Protein AF-A0A7V9JR51-F1 (afdb_monomer)

Sequence (275 aa):
DPIYVRDHFLLVTVALLVSVAVKAVIAAFALRIAGLSKRSAIGGGIMTAQMGEFSFVLAATAFGHGEPGSGLHGLYQLVVAVTCLSLAATPLLITVAVRFLPRSAVESIDSTGDTIVIAGLGPVGNTVVEALRDQGHPLLLVDRNRRLLAPWQDTSGVRCHFGRIEDMDDWLPTIGHRPCLEVLTFPIADTSALVTARLRAMDPELIIIARSPYEAQVELLRGAGAQFVICDERETTRALLPMLQEALAVRDSAATQTSRIARGDRPTASGRNPT

Mean predicted aligned error: 14.86 Å

Radius of gyration: 34.15 Å; Cα contacts (8 Å, |Δi|>4): 374; chains: 1; bounding box: 65×46×132 Å

Solvent-accessible surface area (backbone atoms only — not comparable to full-atom values): 14776 Å² total; per-residue (Å²): 105,77,64,56,50,64,78,38,41,68,61,44,51,50,51,38,54,50,53,32,51,53,41,16,50,54,43,15,52,52,35,41,74,73,70,44,54,74,38,45,9,48,13,54,6,39,60,63,22,56,53,60,76,65,55,51,56,52,35,47,73,76,24,62,84,42,55,91,87,39,74,48,31,54,50,28,51,47,54,46,50,30,37,54,50,31,56,72,44,37,70,57,41,42,62,54,17,62,73,38,29,68,65,66,74,55,71,50,58,58,98,80,39,65,28,33,36,37,32,29,55,51,78,67,21,45,56,52,51,54,59,41,48,77,71,67,48,35,35,40,38,33,27,80,47,64,78,63,42,57,87,42,60,86,36,88,62,39,44,67,45,78,40,61,80,80,48,43,84,74,51,49,62,30,45,73,48,67,60,53,31,41,37,40,51,42,76,44,47,70,62,49,21,53,44,34,36,54,49,35,73,76,34,86,78,54,45,29,38,36,32,23,55,42,72,91,47,46,63,54,31,44,73,28,53,28,78,37,75,49,39,48,52,59,54,51,49,63,60,44,53,61,54,51,54,51,54,50,52,54,49,55,52,50,52,52,52,53,53,42,58,74,70,65,67,67,83,78,87,77,73,88,80,84,135

Structure (mmCIF, N/CA/C/O backbone):
data_AF-A0A7V9JR51-F1
#
_entry.id   AF-A0A7V9JR51-F1
#
loop_
_atom_site.group_PDB
_atom_site.id
_atom_site.type_symbol
_atom_site.label_atom_id
_atom_site.label_alt_id
_atom_site.label_comp_id
_atom_site.label_asym_id
_atom_site.label_entity_id
_atom_site.label_seq_id
_atom_site.pdbx_PDB_ins_code
_atom_site.Cartn_x
_atom_site.Cartn_y
_atom_site.Cartn_z
_atom_site.occupancy
_atom_site.B_iso_or_equiv
_atom_site.auth_seq_id
_atom_site.auth_comp_id
_atom_site.auth_asym_id
_atom_site.auth_atom_id
_atom_site.pdbx_PDB_model_num
ATOM 1 N N . ASP A 1 1 ? 20.047 11.742 -45.212 1.00 71.25 1 ASP A N 1
ATOM 2 C CA . ASP A 1 1 ? 20.378 10.923 -46.388 1.00 71.25 1 ASP A CA 1
ATOM 3 C C . ASP A 1 1 ? 20.857 9.550 -45.909 1.00 71.25 1 ASP A C 1
ATOM 5 O O . ASP A 1 1 ? 21.794 9.512 -45.114 1.00 71.25 1 ASP A O 1
ATOM 9 N N . PRO A 1 2 ? 20.205 8.439 -46.296 1.00 73.00 2 PRO A N 1
ATOM 10 C CA . PRO A 1 2 ? 20.657 7.086 -45.957 1.00 73.00 2 PRO A CA 1
ATOM 11 C C . PRO A 1 2 ? 22.091 6.791 -46.419 1.00 73.00 2 PRO A C 1
ATOM 13 O O . PRO A 1 2 ? 22.796 6.018 -45.771 1.00 73.00 2 PRO A O 1
ATOM 16 N N . ILE A 1 3 ? 22.537 7.435 -47.502 1.00 81.12 3 ILE A N 1
ATOM 17 C CA . ILE A 1 3 ? 23.893 7.296 -48.043 1.00 81.12 3 ILE A CA 1
ATOM 18 C C . ILE A 1 3 ? 24.905 7.903 -47.064 1.00 81.12 3 ILE A C 1
ATOM 20 O O . ILE A 1 3 ? 25.870 7.241 -46.694 1.00 81.12 3 ILE A O 1
ATOM 24 N N . TYR A 1 4 ? 24.614 9.089 -46.520 1.00 83.00 4 TYR A N 1
ATOM 25 C CA . TYR A 1 4 ? 25.451 9.733 -45.501 1.00 83.00 4 TYR A CA 1
ATOM 26 C C . TYR A 1 4 ? 25.617 8.878 -44.236 1.00 83.00 4 TYR A C 1
ATOM 28 O O . TYR A 1 4 ? 26.712 8.779 -43.689 1.00 83.00 4 TYR A O 1
ATOM 36 N N . VAL A 1 5 ? 24.545 8.222 -43.773 1.00 82.50 5 VAL A N 1
ATOM 37 C CA . VAL A 1 5 ? 24.606 7.340 -42.591 1.00 82.50 5 VAL A CA 1
ATOM 38 C C . VAL A 1 5 ? 25.513 6.140 -42.843 1.00 82.50 5 VAL A C 1
ATOM 40 O O . VAL A 1 5 ? 26.254 5.743 -41.949 1.00 82.50 5 VAL A O 1
ATOM 43 N N . ARG A 1 6 ? 25.473 5.567 -44.048 1.00 86.00 6 ARG A N 1
ATOM 44 C CA . ARG A 1 6 ? 26.348 4.454 -44.425 1.00 86.00 6 ARG A CA 1
ATOM 45 C C . ARG A 1 6 ? 27.806 4.901 -44.509 1.00 86.00 6 ARG A C 1
ATOM 47 O O . ARG A 1 6 ? 28.679 4.230 -43.967 1.00 86.00 6 ARG A O 1
ATOM 54 N N . ASP A 1 7 ? 28.052 6.036 -45.149 1.00 86.81 7 ASP A N 1
ATOM 55 C CA . ASP A 1 7 ? 29.402 6.526 -45.423 1.00 86.81 7 ASP A CA 1
ATOM 56 C C . ASP A 1 7 ? 30.077 7.086 -44.149 1.00 86.81 7 ASP A C 1
ATOM 58 O O . ASP A 1 7 ? 31.295 7.001 -43.994 1.00 86.81 7 ASP A O 1
ATOM 62 N N . HIS A 1 8 ? 29.287 7.563 -43.178 1.00 87.69 8 HIS A N 1
ATOM 63 C CA . HIS A 1 8 ? 29.746 8.081 -41.881 1.00 87.69 8 HIS A CA 1
ATOM 64 C C . HIS A 1 8 ? 29.226 7.275 -40.679 1.00 87.69 8 HIS A C 1
ATOM 66 O O . HIS A 1 8 ? 29.026 7.822 -39.590 1.00 87.69 8 HIS A O 1
ATOM 72 N N . PHE A 1 9 ? 29.039 5.964 -40.848 1.00 89.12 9 PHE A N 1
ATOM 73 C CA . PHE A 1 9 ? 28.414 5.088 -39.850 1.00 89.12 9 PHE A CA 1
ATOM 74 C C . PHE A 1 9 ? 29.031 5.202 -38.449 1.00 89.12 9 PHE A C 1
ATOM 76 O O . PHE A 1 9 ? 28.316 5.325 -37.450 1.00 89.12 9 PHE A O 1
ATOM 83 N N . LEU A 1 10 ? 30.366 5.212 -38.372 1.00 90.81 10 LEU A N 1
ATOM 84 C CA . LEU A 1 10 ? 31.091 5.308 -37.105 1.00 90.81 10 LEU A CA 1
ATOM 85 C C . LEU A 1 10 ? 30.838 6.655 -36.417 1.00 90.81 10 LEU A C 1
ATOM 87 O O . LEU A 1 10 ? 30.537 6.687 -35.226 1.00 90.81 10 LEU A O 1
ATOM 91 N N . LEU A 1 11 ? 30.901 7.757 -37.168 1.00 89.69 11 LEU A N 1
ATOM 92 C CA . LEU A 1 11 ? 30.687 9.104 -36.640 1.00 89.69 11 LEU A CA 1
ATOM 93 C C . LEU A 1 11 ? 29.260 9.274 -36.104 1.00 89.69 11 LEU A C 1
ATOM 95 O O . LEU A 1 11 ? 29.080 9.757 -34.989 1.00 89.69 11 LEU A O 1
ATOM 99 N N . VAL A 1 12 ? 28.255 8.839 -36.872 1.00 89.88 12 VAL A N 1
ATOM 100 C CA . VAL A 1 12 ? 26.836 8.925 -36.488 1.00 89.88 12 VAL A CA 1
ATOM 101 C C . VAL A 1 12 ? 26.560 8.089 -35.237 1.00 89.88 12 VAL A C 1
ATOM 103 O O . VAL A 1 12 ? 25.912 8.567 -34.307 1.00 89.88 12 VAL A O 1
ATOM 106 N N . THR A 1 13 ? 27.089 6.865 -35.177 1.00 88.56 13 THR A N 1
ATOM 107 C CA . THR A 1 13 ? 26.893 5.968 -34.028 1.00 88.56 13 THR A CA 1
ATOM 108 C C . THR A 1 13 ? 27.548 6.524 -32.764 1.00 88.56 13 THR A C 1
ATOM 110 O O . THR A 1 13 ? 26.918 6.555 -31.707 1.00 88.56 13 THR A O 1
ATOM 113 N N . VAL A 1 14 ? 28.787 7.019 -32.859 1.00 92.44 14 VAL A N 1
ATOM 114 C CA . VAL A 1 14 ? 29.486 7.639 -31.723 1.00 92.44 14 VAL A CA 1
ATOM 115 C C . VAL A 1 14 ? 28.753 8.897 -31.257 1.00 92.44 14 VAL A C 1
ATOM 117 O O . VAL A 1 14 ? 28.513 9.048 -30.061 1.00 92.44 14 VAL A O 1
ATOM 120 N N . ALA A 1 15 ? 28.335 9.769 -32.177 1.00 90.06 15 ALA A N 1
ATOM 121 C CA . ALA A 1 15 ? 27.592 10.982 -31.843 1.00 90.06 15 ALA A CA 1
ATOM 122 C C . ALA A 1 15 ? 26.251 10.673 -31.152 1.00 90.06 15 ALA A C 1
ATOM 124 O O . ALA A 1 15 ? 25.891 11.334 -30.173 1.00 90.06 15 ALA A O 1
ATOM 125 N N . LEU A 1 16 ? 25.538 9.634 -31.598 1.00 90.06 16 LEU A N 1
ATOM 126 C CA . LEU A 1 16 ? 24.323 9.154 -30.943 1.00 90.06 16 LEU A CA 1
ATOM 127 C C . LEU A 1 16 ? 24.601 8.656 -29.519 1.00 90.06 16 LEU A C 1
ATOM 129 O O . LEU A 1 16 ? 23.953 9.106 -28.577 1.00 90.06 16 LEU A O 1
ATOM 133 N N . LEU A 1 17 ? 25.571 7.757 -29.344 1.00 91.06 17 LEU A N 1
ATOM 134 C CA . LEU A 1 17 ? 25.878 7.187 -28.030 1.00 91.06 17 LEU A CA 1
ATOM 135 C C . LEU A 1 17 ? 26.336 8.259 -27.037 1.00 91.06 17 LEU A C 1
ATOM 137 O O . LEU A 1 17 ? 25.868 8.283 -25.900 1.00 91.06 17 LEU A O 1
ATOM 141 N N . VAL A 1 18 ? 27.212 9.170 -27.470 1.00 93.12 18 VAL A N 1
ATOM 142 C CA . VAL A 1 18 ? 27.723 10.259 -26.630 1.00 93.12 18 VAL A CA 1
ATOM 143 C C . VAL A 1 18 ? 26.603 11.221 -26.243 1.00 93.12 18 VAL A C 1
ATOM 145 O O . VAL A 1 18 ? 26.472 11.546 -25.065 1.00 93.12 18 VAL A O 1
ATOM 148 N N . SER A 1 19 ? 25.769 11.657 -27.192 1.00 89.69 19 SER A N 1
ATOM 149 C CA . SER A 1 19 ? 24.682 12.605 -26.902 1.00 89.69 19 SER A CA 1
ATOM 150 C C . SER A 1 19 ? 23.654 12.034 -25.920 1.00 89.69 19 SER A C 1
ATOM 152 O O . SER A 1 19 ? 23.296 12.707 -24.949 1.00 89.69 19 SER A O 1
ATOM 154 N N . VAL A 1 20 ? 23.247 10.775 -26.111 1.00 91.06 20 VAL A N 1
ATOM 155 C CA . VAL A 1 20 ? 22.343 10.065 -25.194 1.00 91.06 20 VAL A CA 1
ATOM 156 C C . VAL A 1 20 ? 22.989 9.903 -23.816 1.00 91.06 20 VAL A C 1
ATOM 158 O O . VAL A 1 20 ? 22.358 10.223 -22.809 1.00 91.06 20 VAL A O 1
ATOM 161 N N . ALA A 1 21 ? 24.251 9.466 -23.744 1.00 92.12 21 ALA A N 1
ATOM 162 C CA . ALA A 1 21 ? 24.948 9.260 -22.474 1.00 92.12 21 ALA A CA 1
ATOM 163 C C . ALA A 1 21 ? 25.106 10.564 -21.678 1.00 92.12 21 ALA A C 1
ATOM 165 O O . ALA A 1 21 ? 24.776 10.607 -20.493 1.00 92.12 21 ALA A O 1
ATOM 166 N N . VAL A 1 22 ? 25.553 11.642 -22.328 1.00 94.25 22 VAL A N 1
ATOM 167 C CA . VAL A 1 22 ? 25.721 12.957 -21.692 1.00 94.25 22 VAL A CA 1
ATOM 168 C C . VAL A 1 22 ? 24.387 13.461 -21.146 1.00 94.25 22 VAL A C 1
ATOM 170 O O . VAL A 1 22 ? 24.308 13.851 -19.979 1.00 94.25 22 VAL A O 1
ATOM 173 N N . LYS A 1 23 ? 23.316 13.400 -21.946 1.00 92.75 23 LYS A N 1
ATOM 174 C CA . LYS A 1 23 ? 21.989 13.856 -21.517 1.00 92.75 23 LYS A CA 1
ATOM 175 C C . LYS A 1 23 ? 21.440 13.015 -20.365 1.00 92.75 23 LYS A C 1
ATOM 177 O O . LYS A 1 23 ? 20.939 13.583 -19.396 1.00 92.75 23 LYS A O 1
ATOM 182 N N . ALA A 1 24 ? 21.590 11.692 -20.433 1.00 92.69 24 ALA A N 1
ATOM 183 C CA . ALA A 1 24 ? 21.168 10.787 -19.369 1.00 92.69 24 ALA A CA 1
ATOM 184 C C . ALA A 1 24 ? 21.878 11.090 -18.043 1.00 92.69 24 ALA A C 1
ATOM 186 O O . ALA A 1 24 ? 21.228 11.138 -17.000 1.00 92.69 24 ALA A O 1
ATOM 187 N N . VAL A 1 25 ? 23.193 11.337 -18.077 1.00 94.81 25 VAL A N 1
ATOM 188 C CA . VAL A 1 25 ? 23.989 11.672 -16.885 1.00 94.81 25 VAL A CA 1
ATOM 189 C C . VAL A 1 25 ? 23.553 13.007 -16.288 1.00 94.81 25 VAL A C 1
ATOM 191 O O . VAL A 1 25 ? 23.325 13.079 -15.081 1.00 94.81 25 VAL A O 1
ATOM 194 N N . ILE A 1 26 ? 23.386 14.045 -17.113 1.00 95.75 26 ILE A N 1
ATOM 195 C CA . ILE A 1 26 ? 22.937 15.369 -16.653 1.00 95.75 26 ILE A CA 1
ATOM 196 C C . ILE A 1 26 ? 21.547 15.271 -16.015 1.00 95.75 26 ILE A C 1
ATOM 198 O O . ILE A 1 26 ? 21.338 15.763 -14.905 1.00 95.75 26 ILE A O 1
ATOM 202 N N . ALA A 1 27 ? 20.606 14.601 -16.682 1.00 93.00 27 ALA A N 1
ATOM 203 C CA . ALA A 1 27 ? 19.249 14.426 -16.180 1.00 93.00 27 ALA A CA 1
ATOM 204 C C . ALA A 1 27 ? 19.219 13.590 -14.889 1.00 93.00 27 ALA A C 1
ATOM 206 O O . ALA A 1 27 ? 18.570 13.981 -13.920 1.00 93.00 27 ALA A O 1
ATOM 207 N N . ALA A 1 28 ? 19.971 12.487 -14.825 1.00 91.00 28 ALA A N 1
ATOM 208 C CA . ALA A 1 28 ? 20.080 11.675 -13.616 1.00 91.00 28 ALA A CA 1
ATOM 209 C C . ALA A 1 28 ? 20.687 12.466 -12.449 1.00 91.00 28 ALA A C 1
ATOM 211 O O . ALA A 1 28 ? 20.211 12.370 -11.318 1.00 91.00 28 ALA A O 1
ATOM 212 N N . PHE A 1 29 ? 21.706 13.285 -12.707 1.00 94.75 29 PHE A N 1
ATOM 213 C CA . PHE A 1 29 ? 22.303 14.145 -11.692 1.00 94.75 29 PHE A CA 1
ATOM 214 C C . PHE A 1 29 ? 21.311 15.201 -11.180 1.00 94.75 29 PHE A C 1
ATOM 216 O O . PHE A 1 29 ? 21.163 15.365 -9.968 1.00 94.75 29 PHE A O 1
ATOM 223 N N . ALA A 1 30 ? 20.558 15.846 -12.074 1.00 94.19 30 ALA A N 1
ATOM 224 C CA . ALA A 1 30 ? 19.512 16.798 -11.702 1.00 94.19 30 ALA A CA 1
ATOM 225 C C . ALA A 1 30 ? 18.408 16.142 -10.850 1.00 94.19 30 ALA A C 1
ATOM 227 O O . ALA A 1 30 ? 18.051 16.655 -9.788 1.00 94.19 30 ALA A O 1
ATOM 228 N N . LEU A 1 31 ? 17.925 14.961 -11.253 1.00 88.88 31 LEU A N 1
ATOM 229 C CA . LEU A 1 31 ? 16.948 14.182 -10.482 1.00 88.88 31 LEU A CA 1
ATOM 230 C C . LEU A 1 31 ? 17.503 13.755 -9.115 1.00 88.88 31 LEU A C 1
ATOM 232 O O . LEU A 1 31 ? 16.769 13.702 -8.128 1.00 88.88 31 LEU A O 1
ATOM 236 N N . ARG A 1 32 ? 18.809 13.482 -9.027 1.00 85.94 32 ARG A N 1
ATOM 237 C CA . ARG A 1 32 ? 19.468 13.137 -7.766 1.00 85.94 32 ARG A CA 1
ATOM 238 C C . ARG A 1 32 ? 19.518 14.318 -6.797 1.00 85.94 32 ARG A C 1
ATOM 240 O O . ARG A 1 32 ? 19.326 14.093 -5.599 1.00 85.94 32 ARG A O 1
ATOM 247 N N . ILE A 1 33 ? 19.759 15.531 -7.302 1.00 91.06 33 ILE A N 1
ATOM 248 C CA . ILE A 1 33 ? 19.697 16.782 -6.526 1.00 91.06 33 ILE A CA 1
ATOM 249 C C . ILE A 1 33 ? 18.260 17.062 -6.072 1.00 91.06 33 ILE A C 1
ATOM 251 O O . ILE A 1 33 ? 18.054 17.471 -4.935 1.00 91.06 33 ILE A O 1
ATOM 255 N N . ALA A 1 34 ? 17.262 16.750 -6.903 1.00 83.75 34 ALA A N 1
ATOM 256 C CA . ALA A 1 34 ? 15.842 16.878 -6.567 1.00 83.75 34 ALA A CA 1
ATOM 257 C C . ALA A 1 34 ? 15.340 15.875 -5.499 1.00 83.75 34 ALA A C 1
ATOM 259 O O . ALA A 1 34 ? 14.153 15.855 -5.182 1.00 83.75 34 ALA A O 1
ATOM 260 N N . GLY A 1 35 ? 16.221 15.041 -4.932 1.00 67.81 35 GLY A N 1
ATOM 261 C CA . GLY A 1 35 ? 15.899 14.148 -3.816 1.00 67.81 35 GLY A CA 1
ATOM 262 C C . GLY A 1 35 ? 15.391 12.760 -4.214 1.00 67.81 35 GLY A C 1
ATOM 263 O O . GLY A 1 35 ? 14.963 12.003 -3.344 1.00 67.81 35 GLY A O 1
ATOM 264 N N . LEU A 1 36 ? 15.450 12.384 -5.497 1.00 73.75 36 LEU A N 1
ATOM 265 C CA . LEU A 1 36 ? 15.048 11.046 -5.940 1.00 73.75 36 LEU A CA 1
ATOM 266 C C . LEU A 1 36 ? 16.104 9.982 -5.586 1.00 73.75 36 LEU A C 1
ATOM 268 O O . LEU A 1 36 ? 17.305 10.258 -5.479 1.00 73.75 36 LEU A O 1
ATOM 272 N N . SER A 1 37 ? 15.654 8.728 -5.445 1.00 73.69 37 SER A N 1
ATOM 273 C CA . SER A 1 37 ? 16.541 7.579 -5.219 1.00 73.69 37 SER A CA 1
ATOM 274 C C . SER A 1 37 ? 17.527 7.403 -6.385 1.00 73.69 37 SER A C 1
ATOM 276 O O . SER A 1 37 ? 17.196 7.716 -7.529 1.00 73.69 37 SER A O 1
ATOM 278 N N . LYS A 1 38 ? 18.729 6.858 -6.134 1.00 73.62 38 LYS A N 1
ATOM 279 C CA . LYS A 1 38 ? 19.755 6.642 -7.182 1.00 73.62 38 LYS A CA 1
ATOM 280 C C . LYS A 1 38 ? 19.199 5.878 -8.396 1.00 73.62 38 LYS A C 1
ATOM 282 O O . LYS A 1 38 ? 19.503 6.232 -9.527 1.00 73.62 38 LYS A O 1
ATOM 287 N N . ARG A 1 39 ? 18.358 4.865 -8.160 1.00 73.00 39 ARG A N 1
ATOM 288 C CA . ARG A 1 39 ? 17.706 4.058 -9.205 1.00 73.00 39 ARG A CA 1
ATOM 289 C C . ARG A 1 39 ? 16.671 4.869 -9.989 1.00 73.00 39 ARG A C 1
ATOM 291 O O . ARG A 1 39 ? 16.745 4.932 -11.210 1.00 73.00 39 ARG A O 1
ATOM 298 N N . SER A 1 40 ? 15.782 5.584 -9.295 1.00 74.12 40 SER A N 1
ATOM 299 C CA . SER A 1 40 ? 14.796 6.475 -9.932 1.00 74.12 40 SER A CA 1
ATOM 300 C C . SER A 1 40 ? 15.462 7.570 -10.767 1.00 74.12 40 SER A C 1
ATOM 302 O O . SER A 1 40 ? 14.994 7.882 -11.856 1.00 74.12 40 SER A O 1
ATOM 304 N N . ALA A 1 41 ? 16.572 8.123 -10.276 1.00 81.31 41 ALA A N 1
ATOM 305 C CA . ALA A 1 41 ? 17.346 9.139 -10.969 1.00 81.31 41 ALA A CA 1
ATOM 306 C C . ALA A 1 41 ? 17.999 8.591 -12.250 1.00 81.31 41 ALA A C 1
ATOM 308 O O . ALA A 1 41 ? 17.879 9.211 -13.302 1.00 81.31 41 ALA A O 1
ATOM 309 N N . ILE A 1 42 ? 18.627 7.410 -12.195 1.00 84.75 42 ILE A N 1
ATOM 310 C CA . ILE A 1 42 ? 19.215 6.760 -13.380 1.00 84.75 42 ILE A CA 1
ATOM 311 C C . ILE A 1 42 ? 18.124 6.386 -14.394 1.00 84.75 42 ILE A C 1
ATOM 313 O O . ILE A 1 42 ? 18.252 6.715 -15.570 1.00 84.75 42 ILE A O 1
ATOM 317 N N . GLY A 1 43 ? 17.032 5.754 -13.949 1.00 85.62 43 GLY A N 1
ATOM 318 C CA . GLY A 1 43 ? 15.912 5.379 -14.816 1.00 85.62 43 GLY A CA 1
ATOM 319 C C . GLY A 1 43 ? 15.272 6.589 -15.502 1.00 85.62 43 GLY A C 1
ATOM 320 O O . GLY A 1 43 ? 15.158 6.612 -16.726 1.00 85.62 43 GLY A O 1
ATOM 321 N N . GLY A 1 44 ? 14.944 7.637 -14.738 1.00 85.88 44 GLY A N 1
ATOM 322 C CA . GLY A 1 44 ? 14.402 8.887 -15.282 1.00 85.88 44 GLY A CA 1
ATOM 323 C C . GLY A 1 44 ? 15.382 9.625 -16.202 1.00 85.88 44 GLY A C 1
ATOM 324 O O . GLY A 1 44 ? 14.972 10.191 -17.217 1.00 85.88 44 GLY A O 1
ATOM 325 N N . GLY A 1 45 ? 16.685 9.564 -15.909 1.00 90.81 45 GLY A N 1
ATOM 326 C CA . GLY A 1 45 ? 17.728 10.106 -16.777 1.00 90.81 45 GLY A CA 1
ATOM 327 C C . GLY A 1 45 ? 17.769 9.420 -18.144 1.00 90.81 45 GLY A C 1
ATOM 328 O O . GLY A 1 45 ? 17.799 10.097 -19.166 1.00 90.81 45 GLY A O 1
ATOM 329 N N . ILE A 1 46 ? 17.687 8.086 -18.187 1.00 90.69 46 ILE A N 1
ATOM 330 C CA . ILE A 1 46 ? 17.672 7.323 -19.448 1.00 90.69 46 ILE A CA 1
ATOM 331 C C . ILE A 1 46 ? 16.383 7.591 -20.245 1.00 90.69 46 ILE A C 1
ATOM 333 O O . ILE A 1 46 ? 16.454 7.787 -21.456 1.00 90.69 46 ILE A O 1
ATOM 337 N N . MET A 1 47 ? 15.216 7.668 -19.590 1.00 86.88 47 MET A N 1
ATOM 338 C CA . MET A 1 47 ? 13.935 7.944 -20.271 1.00 86.88 47 MET A CA 1
ATOM 339 C C . MET A 1 47 ? 13.888 9.323 -20.938 1.00 86.88 47 MET A C 1
ATOM 341 O O . MET A 1 47 ? 13.205 9.504 -21.939 1.00 86.88 47 MET A O 1
ATOM 345 N N . THR A 1 48 ? 14.619 10.296 -20.396 1.00 87.62 48 THR A N 1
ATOM 346 C CA . THR A 1 48 ? 14.663 11.671 -20.916 1.00 87.62 48 THR A CA 1
ATOM 347 C C . THR A 1 48 ? 15.817 11.910 -21.896 1.00 87.62 48 THR A C 1
ATOM 349 O O . THR A 1 48 ? 15.917 12.990 -22.485 1.00 87.62 48 THR A O 1
ATOM 352 N N . ALA A 1 49 ? 16.680 10.912 -22.114 1.00 88.56 49 ALA A N 1
ATOM 353 C CA . ALA A 1 49 ? 17.909 11.033 -22.897 1.00 88.56 49 ALA A CA 1
ATOM 354 C C . ALA A 1 49 ? 17.703 11.110 -24.423 1.00 88.56 49 ALA A C 1
ATOM 356 O O . ALA A 1 49 ? 18.639 11.440 -25.149 1.00 88.56 49 ALA A O 1
ATOM 357 N N . GLN A 1 50 ? 16.491 10.848 -24.918 1.00 86.44 50 GLN A N 1
ATOM 358 C CA . GLN A 1 50 ? 16.130 10.961 -26.335 1.00 86.44 50 GLN A CA 1
ATOM 359 C C . GLN A 1 50 ? 16.270 12.406 -26.856 1.00 86.44 50 GLN A C 1
ATOM 361 O O . GLN A 1 50 ? 16.017 13.378 -26.131 1.00 86.44 50 GLN A O 1
ATOM 366 N N . MET A 1 51 ? 16.653 12.564 -28.128 1.00 84.19 51 MET A N 1
ATOM 367 C CA . MET A 1 51 ? 16.610 13.860 -28.821 1.00 84.19 51 MET A CA 1
ATOM 368 C C . MET A 1 51 ? 15.182 14.200 -29.263 1.00 84.19 51 MET A C 1
ATOM 370 O O . MET A 1 51 ? 14.485 13.359 -29.816 1.00 84.19 51 MET A O 1
ATOM 374 N N . GLY A 1 52 ? 14.742 15.434 -29.015 1.00 81.81 52 GLY A N 1
ATOM 375 C CA . GLY A 1 52 ? 13.399 15.880 -29.392 1.00 81.81 52 GLY A CA 1
ATOM 376 C C . GLY A 1 52 ? 13.304 16.267 -30.868 1.00 81.81 52 GLY A C 1
ATOM 377 O O . GLY A 1 52 ? 14.287 16.681 -31.475 1.00 81.81 52 GLY A O 1
ATOM 378 N N . GLU A 1 53 ? 12.099 16.218 -31.430 1.00 83.94 53 GLU A N 1
ATOM 379 C CA . GLU A 1 53 ? 11.831 16.590 -32.830 1.00 83.94 53 GLU A CA 1
ATOM 380 C C . GLU A 1 53 ? 12.183 18.058 -33.142 1.00 83.94 53 GLU A C 1
ATOM 382 O O . GLU A 1 53 ? 12.547 18.398 -34.266 1.00 83.94 53 GLU A O 1
ATOM 387 N N . PHE A 1 54 ? 12.186 18.932 -32.132 1.00 82.25 54 PHE A N 1
ATOM 388 C CA . PHE A 1 54 ? 12.644 20.320 -32.256 1.00 8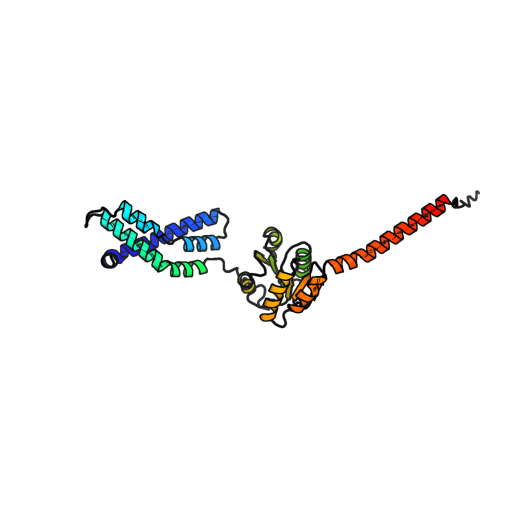2.25 54 PHE A CA 1
ATOM 389 C C . PHE A 1 54 ? 14.118 20.450 -32.673 1.00 82.25 54 PHE A C 1
ATOM 391 O O . PHE A 1 54 ? 14.509 21.478 -33.229 1.00 82.25 54 PHE A O 1
ATOM 398 N N . SER A 1 55 ? 14.935 19.410 -32.471 1.00 83.12 55 SER A N 1
ATOM 399 C CA . SER A 1 55 ? 16.306 19.366 -32.987 1.00 83.12 55 SER A CA 1
ATOM 400 C C . SER A 1 55 ? 16.350 19.404 -34.520 1.00 83.12 55 SER A C 1
ATOM 402 O O . SER A 1 55 ? 17.295 19.970 -35.067 1.00 83.12 55 SER A O 1
ATOM 404 N N . PHE A 1 56 ? 15.317 18.913 -35.222 1.00 81.12 56 PHE A N 1
ATOM 405 C CA . PHE A 1 56 ? 15.213 19.053 -36.681 1.00 81.12 56 PHE A CA 1
ATOM 406 C C . PHE A 1 56 ? 15.021 20.502 -37.106 1.00 81.12 56 PHE A C 1
ATOM 408 O O . PHE A 1 56 ? 15.659 20.956 -38.053 1.00 81.12 56 PHE A O 1
ATOM 415 N N . VAL A 1 57 ? 14.168 21.230 -36.385 1.00 83.38 57 VAL A N 1
ATOM 416 C CA . VAL A 1 57 ? 13.882 22.638 -36.673 1.00 83.38 57 VAL A CA 1
ATOM 417 C C . VAL A 1 57 ? 15.142 23.473 -36.472 1.00 83.38 57 VAL A C 1
ATOM 419 O O . VAL A 1 57 ? 15.501 24.246 -37.351 1.00 83.38 57 VAL A O 1
ATOM 422 N N . LEU A 1 58 ? 15.860 23.265 -35.364 1.00 81.69 58 LEU A N 1
ATOM 423 C CA . LEU A 1 58 ? 17.122 23.958 -35.091 1.00 81.69 58 LEU A CA 1
ATOM 424 C C . LEU A 1 58 ? 18.214 23.618 -36.108 1.00 81.69 58 LEU A C 1
ATOM 426 O O . LEU A 1 58 ? 18.937 24.508 -36.545 1.00 81.69 58 LEU A O 1
ATOM 430 N N . ALA A 1 59 ? 18.334 22.352 -36.513 1.00 82.75 59 ALA A N 1
ATOM 431 C CA . ALA A 1 59 ? 19.298 21.961 -37.536 1.00 82.75 59 ALA A CA 1
ATOM 432 C C . ALA A 1 59 ? 18.978 22.622 -38.885 1.00 82.75 59 ALA A C 1
ATOM 434 O O . ALA A 1 59 ? 19.874 23.150 -39.543 1.00 82.75 59 ALA A O 1
ATOM 435 N N . ALA A 1 60 ? 17.701 22.629 -39.278 1.00 81.69 60 ALA A N 1
ATOM 436 C CA . ALA A 1 60 ? 17.248 23.231 -40.525 1.00 81.69 60 ALA A CA 1
ATOM 437 C C . ALA A 1 60 ? 17.450 24.751 -40.543 1.00 81.69 60 ALA A C 1
ATOM 439 O O . ALA A 1 60 ? 17.904 25.290 -41.548 1.00 81.69 60 ALA A O 1
ATOM 440 N N . THR A 1 61 ? 17.179 25.450 -39.439 1.00 81.75 61 THR A N 1
ATOM 441 C CA . THR A 1 61 ? 17.368 26.906 -39.372 1.00 81.75 61 THR A CA 1
ATOM 442 C C . THR A 1 61 ? 18.838 27.303 -39.273 1.00 81.75 61 THR A C 1
ATOM 444 O O . THR A 1 61 ? 19.247 28.257 -39.931 1.00 81.75 61 THR A O 1
ATOM 447 N N . ALA A 1 62 ? 19.648 26.570 -38.503 1.00 78.56 62 ALA A N 1
ATOM 448 C CA . ALA A 1 62 ? 21.059 26.893 -38.295 1.00 78.56 62 ALA A CA 1
ATOM 449 C C . ALA A 1 62 ? 21.947 26.539 -39.497 1.00 78.56 62 ALA A C 1
ATOM 451 O O . ALA A 1 62 ? 22.910 27.249 -39.780 1.00 78.56 62 ALA A O 1
ATOM 452 N N . PHE A 1 63 ? 21.639 25.446 -40.200 1.00 76.81 63 PHE A N 1
ATOM 453 C CA . PHE A 1 63 ? 22.543 24.868 -41.200 1.00 76.81 63 PHE A CA 1
ATOM 454 C C . PHE A 1 63 ? 21.882 24.575 -42.554 1.00 76.81 63 PHE A C 1
ATOM 456 O O . PHE A 1 63 ? 22.577 24.203 -43.497 1.00 76.81 63 PHE A O 1
ATOM 463 N N . GLY A 1 64 ? 20.566 24.773 -42.692 1.00 65.88 64 GLY A N 1
ATOM 464 C CA . GLY A 1 64 ? 19.826 24.472 -43.925 1.00 65.88 64 GLY A CA 1
ATOM 465 C C . GLY A 1 64 ? 20.190 25.344 -45.132 1.00 65.88 64 GLY A C 1
ATOM 466 O O . GLY A 1 64 ? 19.832 24.994 -46.251 1.00 65.88 64 GLY A O 1
ATOM 467 N N . HIS A 1 65 ? 20.931 26.437 -44.924 1.00 69.12 65 HIS A N 1
ATOM 468 C CA . HIS A 1 65 ? 21.427 27.327 -45.982 1.00 69.12 65 HIS A CA 1
ATOM 469 C C . HIS A 1 65 ? 22.878 27.029 -46.405 1.00 69.12 65 HIS A C 1
ATOM 471 O O . HIS A 1 65 ? 23.440 27.764 -47.213 1.00 69.12 65 HIS A O 1
ATOM 477 N N . GLY A 1 66 ? 23.519 25.998 -45.841 1.00 64.19 66 GLY A N 1
ATOM 478 C CA . GLY A 1 66 ? 24.896 25.647 -46.187 1.00 64.19 66 GLY A CA 1
ATOM 479 C C . GLY A 1 66 ? 25.002 25.093 -47.608 1.00 64.19 66 GLY A C 1
ATOM 480 O O . GLY A 1 66 ? 24.259 24.180 -47.972 1.00 64.19 66 GLY A O 1
ATOM 481 N N . GLU A 1 67 ? 25.950 25.609 -48.395 1.00 68.12 67 GLU A N 1
ATOM 482 C CA . GLU A 1 67 ? 26.221 25.103 -49.743 1.00 68.12 67 GLU A CA 1
ATOM 483 C C . GLU A 1 67 ? 26.549 23.595 -49.714 1.00 68.12 67 GLU A C 1
ATOM 485 O O . GLU A 1 67 ? 27.247 23.137 -48.792 1.00 68.12 67 GLU A O 1
ATOM 490 N N . PRO A 1 68 ? 26.077 22.809 -50.702 1.00 65.00 68 PRO A N 1
ATOM 491 C CA . PRO A 1 68 ? 26.417 21.394 -50.820 1.00 65.00 68 PRO A CA 1
ATOM 492 C C . PRO A 1 68 ? 27.940 21.199 -50.861 1.00 65.00 68 PRO A C 1
ATOM 494 O O . PRO A 1 68 ? 28.624 21.790 -51.690 1.00 65.00 68 PRO A O 1
ATOM 497 N N . GLY A 1 69 ? 28.479 20.381 -49.953 1.00 65.25 69 GLY A N 1
ATOM 498 C CA . GLY A 1 69 ? 29.925 20.141 -49.827 1.00 65.25 69 GLY A CA 1
ATOM 499 C C . GLY A 1 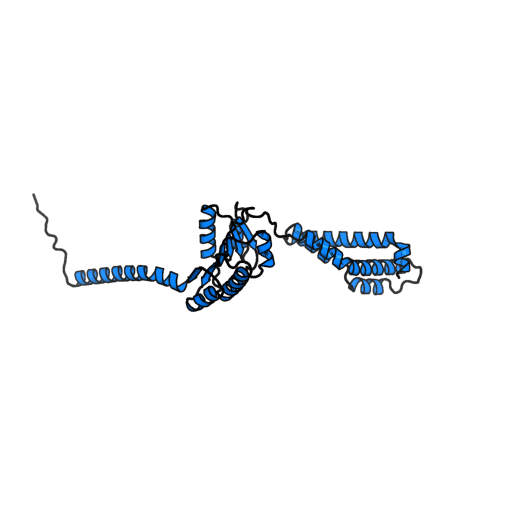69 ? 30.647 21.018 -48.794 1.00 65.25 69 GLY A C 1
ATOM 500 O O . GLY A 1 69 ? 31.812 20.765 -48.496 1.00 65.25 69 GLY A O 1
ATOM 501 N N . SER A 1 70 ? 29.968 21.995 -48.185 1.00 74.69 70 SER A N 1
ATOM 502 C CA . SER A 1 70 ? 30.502 22.730 -47.032 1.00 74.69 70 SER A CA 1
ATOM 503 C C . SER A 1 70 ? 30.480 21.878 -45.751 1.00 74.69 70 SER A C 1
ATOM 505 O O . SER A 1 70 ? 29.608 21.027 -45.558 1.00 74.69 70 SER A O 1
ATOM 507 N N . GLY A 1 71 ? 31.396 22.148 -44.811 1.00 73.12 71 GLY A N 1
ATOM 508 C CA . GLY A 1 71 ? 31.383 21.500 -43.488 1.00 73.12 71 GLY A CA 1
ATOM 509 C C . GLY A 1 71 ? 30.076 21.728 -42.709 1.00 73.12 71 GLY A C 1
ATOM 510 O O . GLY A 1 71 ? 29.660 20.873 -41.930 1.00 73.12 71 GLY A O 1
ATOM 511 N N . LEU A 1 72 ? 29.380 22.838 -42.983 1.00 75.50 72 LEU A N 1
ATOM 512 C CA . LEU A 1 72 ? 28.068 23.175 -42.417 1.00 75.50 72 LEU A CA 1
ATOM 513 C C . LEU A 1 72 ? 26.969 22.215 -42.895 1.00 75.50 72 LEU A C 1
ATOM 515 O O . LEU A 1 72 ? 26.143 21.780 -42.093 1.00 75.50 72 LEU A O 1
ATOM 519 N N . HIS A 1 73 ? 26.996 21.821 -44.171 1.00 78.81 73 HIS A N 1
ATOM 520 C CA . HIS A 1 73 ? 26.073 20.822 -44.710 1.00 78.81 73 HIS A CA 1
ATOM 521 C C . HIS A 1 73 ? 26.299 19.439 -44.077 1.00 78.81 73 HIS A C 1
ATOM 523 O O . HIS A 1 73 ? 25.344 18.735 -43.751 1.00 78.81 73 HIS A O 1
ATOM 529 N N . GLY A 1 74 ? 27.560 19.071 -43.824 1.00 80.81 74 GLY A N 1
ATOM 530 C CA . GLY A 1 74 ? 27.898 17.844 -43.097 1.00 80.81 74 GLY A CA 1
ATOM 531 C C . GLY A 1 74 ? 27.352 17.834 -41.663 1.00 80.81 74 GLY A C 1
ATOM 532 O O . GLY A 1 74 ? 26.798 16.830 -41.222 1.00 80.81 74 GLY A O 1
ATOM 533 N N . LEU A 1 75 ? 27.432 18.963 -40.950 1.00 81.44 75 LEU A N 1
ATOM 534 C CA . LEU A 1 75 ? 26.856 19.102 -39.605 1.00 81.44 75 LEU A CA 1
ATOM 535 C C . LEU A 1 75 ? 25.328 18.991 -39.612 1.00 81.44 75 LEU A C 1
ATOM 537 O O . LEU A 1 75 ? 24.767 18.314 -38.751 1.00 81.44 75 LEU A O 1
ATOM 541 N N . TYR A 1 76 ? 24.658 19.596 -40.597 1.00 85.62 76 TYR A N 1
ATOM 542 C CA . TYR A 1 76 ? 23.215 19.437 -40.785 1.00 85.62 76 TYR A CA 1
ATOM 543 C C . TYR A 1 76 ? 22.828 17.959 -40.921 1.00 85.62 76 TYR A C 1
ATOM 545 O O . TYR A 1 76 ? 21.976 17.461 -40.181 1.00 85.62 76 TYR A O 1
ATOM 553 N N . GLN A 1 77 ? 23.495 17.239 -41.827 1.00 85.50 77 GLN A N 1
ATOM 554 C CA . GLN A 1 77 ? 23.228 15.824 -42.079 1.00 85.50 77 GLN A CA 1
ATOM 555 C C . GLN A 1 77 ? 23.505 14.953 -40.847 1.00 85.50 77 GLN A C 1
ATOM 557 O O . GLN A 1 77 ? 22.716 14.052 -40.558 1.00 85.50 77 GLN A O 1
ATOM 562 N N . LEU A 1 78 ? 24.563 15.254 -40.084 1.00 86.81 78 LEU A N 1
ATOM 563 C CA . LEU A 1 78 ? 24.885 14.568 -38.833 1.00 86.81 78 LEU A CA 1
ATOM 564 C C . LEU A 1 78 ? 23.797 14.768 -37.770 1.00 86.81 78 LEU A C 1
ATOM 566 O O . LEU A 1 78 ? 23.327 13.789 -37.195 1.00 86.81 78 LEU A O 1
ATOM 570 N N . VAL A 1 79 ? 23.364 16.010 -37.524 1.00 86.81 79 VAL A N 1
ATOM 571 C CA . VAL A 1 79 ? 22.338 16.307 -36.508 1.00 86.81 79 VAL A CA 1
ATOM 572 C C . VAL A 1 79 ? 21.004 15.656 -36.871 1.00 86.81 79 VAL A C 1
ATOM 574 O O . VAL A 1 79 ? 20.364 15.050 -36.009 1.00 86.81 79 VAL A O 1
ATOM 577 N N . VAL A 1 80 ? 20.601 15.716 -38.143 1.00 87.00 80 VAL A N 1
ATOM 578 C CA . VAL A 1 80 ? 19.376 15.062 -38.629 1.00 87.00 80 VAL A CA 1
ATOM 579 C C . VAL A 1 80 ? 19.474 13.542 -38.475 1.00 87.00 80 VAL A C 1
ATOM 581 O O . VAL A 1 80 ? 18.556 12.926 -37.935 1.00 87.00 80 VAL A O 1
ATOM 584 N N . ALA A 1 81 ? 20.592 12.933 -38.886 1.00 88.06 81 ALA A N 1
ATOM 585 C CA . ALA A 1 81 ? 20.799 11.490 -38.782 1.00 88.06 81 ALA A CA 1
ATOM 586 C C . ALA A 1 81 ? 20.756 11.000 -37.328 1.00 88.06 81 ALA A C 1
ATOM 588 O O . ALA A 1 81 ? 20.032 10.052 -37.022 1.00 88.06 81 ALA A O 1
ATOM 589 N N . VAL A 1 82 ? 21.481 11.667 -36.425 1.00 88.56 82 VAL A N 1
ATOM 590 C CA . VAL A 1 82 ? 21.512 11.318 -34.997 1.00 88.56 82 VAL A CA 1
ATOM 591 C C . VAL A 1 82 ? 20.132 11.496 -34.359 1.00 88.56 82 VAL A C 1
ATOM 593 O O . VAL A 1 82 ? 19.700 10.624 -33.609 1.00 88.56 82 VAL A O 1
ATOM 596 N N . THR A 1 83 ? 19.402 12.565 -34.699 1.00 88.69 83 THR A N 1
ATOM 597 C CA . THR A 1 83 ? 18.047 12.805 -34.172 1.00 88.69 83 THR A CA 1
ATOM 598 C C . THR A 1 83 ? 17.075 11.717 -34.636 1.00 88.69 83 THR A C 1
ATOM 600 O O . THR A 1 83 ? 16.423 11.096 -33.799 1.00 88.69 83 THR A O 1
ATOM 603 N N . CYS A 1 84 ? 17.018 11.407 -35.938 1.00 88.19 84 CYS A N 1
ATOM 604 C CA . CYS A 1 84 ? 16.173 10.326 -36.466 1.00 88.19 84 CYS A CA 1
ATOM 605 C C . CYS A 1 84 ? 16.485 8.976 -35.808 1.00 88.19 84 CYS A C 1
ATOM 607 O O . CYS A 1 84 ? 15.572 8.250 -35.414 1.00 88.19 84 CYS A O 1
ATOM 609 N N . LEU A 1 85 ? 17.771 8.644 -35.670 1.00 88.50 85 LEU A N 1
ATOM 610 C CA . LEU A 1 85 ? 18.197 7.373 -35.092 1.00 88.50 85 LEU A CA 1
ATOM 611 C C . LEU A 1 85 ? 17.916 7.312 -33.581 1.00 88.50 85 LEU A C 1
ATOM 613 O O . LEU A 1 85 ? 17.543 6.259 -33.073 1.00 88.50 85 LEU A O 1
ATOM 617 N N . SER A 1 86 ? 18.008 8.444 -32.875 1.00 88.19 86 SER A N 1
ATOM 618 C CA . SER A 1 86 ? 17.607 8.576 -31.469 1.00 88.19 86 SER A CA 1
ATOM 619 C C . SER A 1 86 ? 16.105 8.336 -31.280 1.00 88.19 86 SER A C 1
ATOM 621 O O . SER A 1 86 ? 15.721 7.540 -30.421 1.00 88.19 86 SER A O 1
ATOM 623 N N . LEU A 1 87 ? 15.252 8.940 -32.122 1.00 88.94 87 LEU A N 1
ATOM 624 C CA . LEU A 1 87 ? 13.801 8.703 -32.103 1.00 88.94 87 LEU A CA 1
ATOM 625 C C . LEU A 1 87 ? 13.473 7.224 -32.369 1.00 88.94 87 LEU A C 1
ATOM 627 O O . LEU A 1 87 ? 12.701 6.621 -31.628 1.00 88.94 87 LEU A O 1
ATOM 631 N N . ALA A 1 88 ? 14.123 6.606 -33.358 1.00 89.44 88 ALA A N 1
ATOM 632 C CA . ALA A 1 88 ? 13.939 5.186 -33.663 1.00 89.44 88 ALA A CA 1
ATOM 633 C C . ALA A 1 88 ? 14.429 4.254 -32.533 1.00 89.44 88 ALA A C 1
ATOM 635 O O . ALA A 1 88 ? 13.814 3.223 -32.268 1.00 89.44 88 ALA A O 1
ATOM 636 N N . ALA A 1 89 ? 15.509 4.619 -31.835 1.00 86.94 89 ALA A N 1
ATOM 637 C CA . ALA A 1 89 ? 16.076 3.846 -30.725 1.00 86.94 89 ALA A CA 1
ATOM 638 C C . ALA A 1 89 ? 15.346 4.051 -29.384 1.00 86.94 89 ALA A C 1
ATOM 640 O O . ALA A 1 89 ? 15.619 3.355 -28.406 1.00 86.94 89 ALA A O 1
ATOM 641 N N . THR A 1 90 ? 14.401 4.984 -29.317 1.00 87.69 90 THR A N 1
ATOM 642 C CA . THR A 1 90 ? 13.660 5.336 -28.097 1.00 87.69 90 THR A CA 1
ATOM 643 C C . THR A 1 90 ? 12.956 4.161 -27.410 1.00 87.69 90 THR A C 1
ATOM 645 O O . THR A 1 90 ? 13.156 4.000 -26.205 1.00 87.69 90 THR A O 1
ATOM 648 N N . PRO A 1 91 ? 12.186 3.290 -28.095 1.00 84.62 91 PRO A N 1
ATOM 649 C CA . PRO A 1 91 ? 11.568 2.134 -27.435 1.00 84.62 91 PRO A CA 1
ATOM 650 C C . PRO A 1 91 ? 12.595 1.192 -26.780 1.00 84.62 91 PRO A C 1
ATOM 652 O O . PRO A 1 91 ? 12.330 0.611 -25.723 1.00 84.62 91 PRO A O 1
ATOM 655 N N . LEU A 1 92 ? 13.802 1.081 -27.350 1.00 87.69 92 LEU A N 1
ATOM 656 C CA . LEU A 1 92 ? 14.896 0.304 -26.759 1.00 87.69 92 LEU A CA 1
ATOM 657 C C . LEU A 1 92 ? 15.442 0.990 -25.502 1.00 87.69 92 LEU A C 1
ATOM 659 O O . LEU A 1 92 ? 15.621 0.332 -24.477 1.00 87.69 92 LEU A O 1
ATOM 663 N N . LEU A 1 93 ? 15.645 2.311 -25.551 1.00 84.38 93 LEU A N 1
ATOM 664 C CA . LEU A 1 93 ? 16.066 3.102 -24.390 1.00 84.38 93 LEU A CA 1
ATOM 665 C C . LEU A 1 93 ? 15.062 2.996 -23.238 1.00 84.38 93 LEU A C 1
ATOM 667 O O . LEU A 1 93 ? 15.479 2.822 -22.097 1.00 84.38 93 LEU A O 1
ATOM 671 N N . ILE A 1 94 ? 13.757 3.014 -23.527 1.00 83.88 94 ILE A N 1
ATOM 672 C CA . ILE A 1 94 ? 12.699 2.814 -22.524 1.00 83.88 94 ILE A CA 1
ATOM 673 C C . ILE A 1 94 ? 12.802 1.414 -21.906 1.00 83.88 94 ILE A C 1
ATOM 675 O O . ILE A 1 94 ? 12.800 1.277 -20.684 1.00 83.88 94 ILE A O 1
ATOM 679 N N . THR A 1 95 ? 12.980 0.373 -22.723 1.00 84.38 95 THR A N 1
ATOM 680 C CA . THR A 1 95 ? 13.137 -1.011 -22.236 1.00 84.38 95 THR A CA 1
ATOM 681 C C . THR A 1 95 ? 14.347 -1.164 -21.306 1.00 84.38 95 THR A C 1
ATOM 683 O O . THR A 1 95 ? 14.295 -1.880 -20.302 1.00 84.38 95 THR A O 1
ATOM 686 N N . VAL A 1 96 ? 15.448 -0.473 -21.616 1.00 83.19 96 VAL A N 1
ATOM 687 C CA . VAL A 1 96 ? 16.642 -0.421 -20.764 1.00 83.19 96 VAL A CA 1
ATOM 688 C C . VAL A 1 96 ? 16.371 0.394 -19.498 1.00 83.19 96 VAL A C 1
ATOM 690 O O . VAL A 1 96 ? 16.702 -0.063 -18.406 1.00 83.19 96 VAL A O 1
ATOM 693 N N . ALA A 1 97 ? 15.721 1.554 -19.605 1.00 82.06 97 ALA A N 1
ATOM 694 C CA . ALA A 1 97 ? 15.408 2.423 -18.472 1.00 82.06 97 ALA A CA 1
ATOM 695 C C . ALA A 1 97 ? 14.543 1.726 -17.412 1.00 82.06 97 ALA A C 1
ATOM 697 O O . ALA A 1 97 ? 14.802 1.866 -16.215 1.00 82.06 97 ALA A O 1
ATOM 698 N N . VAL A 1 98 ? 13.575 0.910 -17.844 1.00 77.50 98 VAL A N 1
ATOM 699 C CA . VAL A 1 98 ? 12.697 0.116 -16.965 1.00 77.50 98 VAL A CA 1
ATOM 700 C C . VAL A 1 98 ? 13.479 -0.870 -16.083 1.00 77.50 98 VAL A C 1
ATOM 702 O O . VAL A 1 98 ? 13.037 -1.168 -14.977 1.00 77.50 98 VAL A O 1
ATOM 705 N N . ARG A 1 99 ? 14.677 -1.330 -16.485 1.00 75.94 99 ARG A N 1
ATOM 706 C CA . ARG A 1 99 ? 15.551 -2.142 -15.606 1.00 75.94 99 ARG A CA 1
ATOM 707 C C . ARG A 1 99 ? 16.173 -1.347 -14.456 1.00 75.94 99 ARG A C 1
ATOM 709 O O . ARG A 1 99 ? 16.534 -1.951 -13.448 1.00 75.94 99 ARG A O 1
ATOM 716 N N . PHE A 1 100 ? 16.350 -0.038 -14.626 1.00 69.56 100 PHE A N 1
ATOM 717 C CA . PHE A 1 100 ? 17.023 0.834 -13.659 1.00 69.56 100 PHE A CA 1
ATOM 718 C C . PHE A 1 100 ? 16.062 1.634 -12.791 1.00 69.56 100 PHE A C 1
ATOM 720 O O . PHE A 1 100 ? 16.462 2.076 -11.715 1.00 69.56 100 PHE A O 1
ATOM 727 N N . LEU A 1 101 ? 14.806 1.789 -13.215 1.00 66.12 101 LEU A N 1
ATOM 728 C CA . LEU A 1 101 ? 13.726 2.179 -12.317 1.00 66.12 101 LEU A CA 1
ATOM 729 C C . LEU A 1 101 ? 13.720 1.228 -11.110 1.00 66.12 101 LEU A C 1
ATOM 731 O O . LEU A 1 101 ? 14.021 0.039 -11.262 1.00 66.12 101 LEU A O 1
ATOM 735 N N . PRO A 1 102 ? 13.436 1.723 -9.893 1.00 50.88 102 PRO A N 1
ATOM 736 C CA . PRO A 1 102 ? 13.243 0.834 -8.768 1.00 50.88 102 PRO A CA 1
ATOM 737 C C . PRO A 1 102 ? 12.089 -0.105 -9.121 1.00 50.88 102 PRO A C 1
ATOM 739 O O . PRO A 1 102 ? 10.925 0.259 -9.038 1.00 50.88 102 PRO A O 1
ATOM 742 N N . ARG A 1 103 ? 12.423 -1.346 -9.481 1.00 51.22 103 ARG A N 1
ATOM 743 C CA . ARG A 1 103 ? 11.617 -2.476 -9.045 1.00 51.22 103 ARG A CA 1
ATOM 744 C C . ARG A 1 103 ? 11.572 -2.308 -7.543 1.00 51.22 103 ARG A C 1
ATOM 746 O O . ARG A 1 103 ? 12.647 -2.326 -6.933 1.00 51.22 103 ARG A O 1
ATOM 753 N N . SER A 1 104 ? 10.403 -2.016 -6.981 1.00 41.22 104 SER A N 1
ATOM 754 C CA . SER A 1 104 ? 10.206 -2.102 -5.538 1.00 41.22 104 SER A CA 1
ATOM 755 C C . SER A 1 104 ? 10.958 -3.342 -5.073 1.00 41.22 104 SER A C 1
ATOM 757 O O . SER A 1 104 ? 10.749 -4.424 -5.623 1.00 41.22 104 SER A O 1
ATOM 759 N N . ALA A 1 105 ? 11.978 -3.134 -4.242 1.00 38.31 105 ALA A N 1
ATOM 760 C CA . ALA A 1 105 ? 12.915 -4.182 -3.901 1.00 38.31 105 ALA A CA 1
ATOM 761 C C . ALA A 1 105 ? 12.116 -5.277 -3.200 1.00 38.31 105 ALA A C 1
ATOM 763 O O . ALA A 1 105 ? 11.693 -5.120 -2.058 1.00 38.31 105 ALA A O 1
ATOM 764 N N . VAL A 1 106 ? 11.870 -6.360 -3.931 1.00 39.44 106 VAL A N 1
ATOM 765 C CA . VAL A 1 106 ? 11.394 -7.629 -3.398 1.00 39.44 106 VAL A CA 1
ATOM 766 C C . VAL A 1 106 ? 12.577 -8.230 -2.649 1.00 39.44 106 VAL A C 1
ATOM 768 O O . VAL A 1 106 ? 13.221 -9.166 -3.104 1.00 39.44 106 VAL A O 1
ATOM 771 N N . GLU A 1 107 ? 12.931 -7.638 -1.517 1.00 39.88 107 GLU A N 1
ATOM 772 C CA . GLU A 1 107 ? 13.455 -8.435 -0.422 1.00 39.88 107 GLU A CA 1
ATOM 773 C C . GLU A 1 107 ? 12.210 -9.083 0.159 1.00 39.88 107 GLU A C 1
ATOM 775 O O . GLU A 1 107 ? 11.500 -8.449 0.935 1.00 39.88 107 GLU A O 1
ATOM 780 N N . SER A 1 108 ? 11.818 -10.231 -0.408 1.00 42.25 108 SER A N 1
ATOM 781 C CA . SER A 1 108 ? 10.625 -10.971 -0.006 1.00 42.25 108 SER A CA 1
ATOM 782 C C . SER A 1 108 ? 10.657 -11.108 1.507 1.00 42.25 108 SER A C 1
ATOM 784 O O . SER A 1 108 ? 11.549 -11.759 2.048 1.00 42.25 108 SER A O 1
ATOM 786 N N . ILE A 1 109 ? 9.705 -10.465 2.177 1.00 48.09 109 ILE A N 1
ATOM 787 C CA . ILE A 1 109 ? 9.333 -10.881 3.513 1.00 48.09 109 ILE A CA 1
ATOM 788 C C . ILE A 1 109 ? 8.909 -12.331 3.359 1.00 48.09 109 ILE A C 1
ATOM 790 O O . ILE A 1 109 ? 7.910 -12.601 2.702 1.00 48.09 109 ILE A O 1
ATOM 794 N N . ASP A 1 110 ? 9.725 -13.207 3.921 1.00 48.66 110 ASP A N 1
ATOM 795 C CA . ASP A 1 110 ? 9.517 -14.638 4.006 1.00 48.66 110 ASP A CA 1
ATOM 796 C C . ASP A 1 110 ? 9.323 -15.399 2.684 1.00 48.66 110 ASP A C 1
ATOM 798 O O . ASP A 1 110 ? 8.456 -15.133 1.850 1.00 48.66 110 ASP A O 1
ATOM 802 N N . SER A 1 111 ? 10.099 -16.468 2.523 1.00 49.00 111 SER A N 1
ATOM 803 C CA . SER A 1 111 ? 9.835 -17.486 1.504 1.00 49.00 111 SER A CA 1
ATOM 804 C C . SER A 1 111 ? 8.649 -18.396 1.867 1.00 49.00 111 SER A C 1
ATOM 806 O O . SER A 1 111 ? 8.361 -19.325 1.117 1.00 49.00 111 SER A O 1
ATOM 808 N N . THR A 1 112 ? 7.984 -18.173 3.009 1.00 58.81 112 THR A N 1
ATOM 809 C CA . THR A 1 112 ? 6.880 -19.008 3.514 1.00 58.81 112 THR A CA 1
ATOM 810 C C . THR A 1 112 ? 5.485 -18.534 3.103 1.00 58.81 112 THR A C 1
ATOM 812 O O . THR A 1 112 ? 4.568 -19.349 3.095 1.00 58.81 112 THR A O 1
ATOM 815 N N . GLY A 1 113 ? 5.312 -17.272 2.684 1.00 67.69 113 GLY A N 1
ATOM 816 C CA . GLY A 1 113 ? 4.000 -16.736 2.283 1.00 67.69 113 GLY A CA 1
ATOM 817 C C . GLY A 1 113 ? 3.136 -16.207 3.437 1.00 67.69 113 GLY A C 1
ATOM 818 O O . GLY A 1 113 ? 1.942 -15.994 3.251 1.00 67.69 113 GLY A O 1
ATOM 819 N N . ASP A 1 114 ? 3.732 -15.941 4.601 1.00 84.81 114 ASP A N 1
ATOM 820 C CA . ASP A 1 114 ? 3.024 -15.532 5.826 1.00 84.81 114 ASP A CA 1
ATOM 821 C C . ASP A 1 114 ? 2.880 -14.006 5.989 1.00 84.81 114 ASP A C 1
ATOM 823 O O . ASP A 1 114 ? 2.641 -13.511 7.090 1.00 84.81 114 ASP A O 1
ATOM 827 N N . THR A 1 115 ? 3.044 -13.229 4.911 1.00 91.50 115 THR A N 1
ATOM 828 C CA . THR A 1 115 ? 3.003 -11.761 5.009 1.00 91.50 115 THR A CA 1
ATOM 829 C C . THR A 1 115 ? 1.581 -11.246 5.223 1.00 91.50 115 THR A C 1
ATOM 831 O O . THR A 1 115 ? 0.691 -11.500 4.405 1.00 91.50 115 THR A O 1
ATOM 834 N N . ILE A 1 116 ? 1.405 -10.432 6.266 1.00 95.12 116 ILE A N 1
ATOM 835 C CA . ILE A 1 116 ? 0.183 -9.668 6.529 1.00 95.12 116 ILE A CA 1
ATOM 836 C C . ILE A 1 116 ? 0.311 -8.291 5.877 1.00 95.12 116 ILE A C 1
ATOM 838 O O . ILE A 1 116 ? 1.296 -7.579 6.090 1.00 95.12 116 ILE A O 1
ATOM 842 N N . VAL A 1 117 ? -0.691 -7.892 5.099 1.00 96.38 117 VAL A N 1
ATOM 843 C CA . VAL A 1 117 ? -0.756 -6.559 4.493 1.00 96.38 117 VAL A CA 1
ATOM 844 C C . VAL A 1 117 ? -1.665 -5.675 5.335 1.00 96.38 117 VAL A C 1
ATOM 846 O O . VAL A 1 117 ? -2.789 -6.050 5.661 1.00 96.38 117 VAL A O 1
ATOM 849 N N . ILE A 1 118 ? -1.171 -4.495 5.706 1.00 97.81 118 ILE A N 1
ATOM 850 C CA . ILE A 1 118 ? -1.910 -3.503 6.487 1.00 97.81 118 ILE A CA 1
ATOM 851 C C . ILE A 1 118 ? -1.985 -2.218 5.670 1.00 97.81 118 ILE A C 1
ATOM 853 O O . ILE A 1 118 ? -0.978 -1.539 5.448 1.00 97.81 118 ILE A O 1
ATOM 857 N N . ALA A 1 119 ? -3.193 -1.874 5.236 1.00 97.81 119 ALA A N 1
ATOM 858 C CA . ALA A 1 119 ? -3.466 -0.683 4.453 1.00 97.81 119 ALA A CA 1
ATOM 859 C C . ALA A 1 119 ? -4.066 0.421 5.331 1.00 97.81 119 ALA A C 1
ATOM 861 O O . ALA A 1 119 ? -5.109 0.248 5.969 1.00 97.81 119 ALA A O 1
ATOM 862 N N . GLY A 1 120 ? -3.428 1.588 5.321 1.00 96.94 120 GLY A N 1
ATOM 863 C CA . GLY A 1 120 ? -3.750 2.706 6.201 1.00 96.94 120 GLY A CA 1
ATOM 864 C C . GLY A 1 120 ? -2.969 2.635 7.514 1.00 96.94 120 GLY A C 1
ATOM 865 O O . GLY A 1 120 ? -3.096 1.693 8.285 1.00 96.94 120 GLY A O 1
ATOM 866 N N . LEU A 1 121 ? -2.184 3.671 7.793 1.00 96.56 121 LEU A N 1
ATOM 867 C CA . LEU A 1 121 ? -1.384 3.854 9.007 1.00 96.56 121 LEU A CA 1
ATOM 868 C C . LEU A 1 121 ? -1.872 5.060 9.810 1.00 96.56 121 LEU A C 1
ATOM 870 O O . LEU A 1 121 ? -1.095 5.832 10.370 1.00 96.56 121 LEU A O 1
ATOM 874 N N . GLY A 1 122 ? -3.193 5.240 9.855 1.00 95.00 122 GLY A N 1
ATOM 875 C CA . GLY A 1 122 ? -3.826 6.163 10.794 1.00 95.00 122 GLY A CA 1
ATOM 876 C C . GLY A 1 122 ? -3.701 5.677 12.247 1.00 95.00 122 GLY A C 1
ATOM 877 O O . GLY A 1 122 ? -2.966 4.730 12.525 1.00 95.00 122 GLY A O 1
ATOM 878 N N . PRO A 1 123 ? -4.450 6.274 13.189 1.00 94.31 123 PRO A N 1
ATOM 879 C CA . PRO A 1 123 ? -4.426 5.856 14.592 1.00 94.31 123 PRO A CA 1
ATOM 880 C C . PRO A 1 123 ? -4.692 4.355 14.776 1.00 94.31 123 PRO A C 1
ATOM 882 O O . PRO A 1 123 ? -3.907 3.671 15.417 1.00 94.31 123 PRO A O 1
ATOM 885 N N . VAL A 1 124 ? -5.739 3.832 14.127 1.00 95.12 124 VAL A N 1
ATOM 886 C CA . VAL A 1 124 ? -6.085 2.399 14.174 1.00 95.12 124 VAL A CA 1
ATOM 887 C C . VAL A 1 124 ? -4.988 1.545 13.535 1.00 95.12 124 VAL A C 1
ATOM 889 O O . VAL A 1 124 ? -4.543 0.572 14.132 1.00 95.12 124 VAL A O 1
ATOM 892 N N . GLY A 1 125 ? -4.528 1.932 12.342 1.00 96.00 125 GLY A N 1
ATOM 893 C CA . GLY A 1 125 ? -3.494 1.210 11.605 1.00 96.00 125 GLY A CA 1
ATOM 894 C C . GLY A 1 125 ? -2.196 1.058 12.389 1.00 96.00 125 GLY A C 1
ATOM 895 O O . GLY A 1 125 ? -1.717 -0.059 12.537 1.00 96.00 125 GLY A O 1
ATOM 896 N N . ASN A 1 126 ? -1.664 2.147 12.956 1.00 95.06 126 ASN A N 1
ATOM 897 C CA . ASN A 1 126 ? -0.422 2.083 13.737 1.00 95.06 126 ASN A CA 1
ATOM 898 C C . ASN A 1 126 ? -0.542 1.153 14.947 1.00 95.06 126 ASN A C 1
ATOM 900 O O . ASN A 1 126 ? 0.362 0.355 15.168 1.00 95.06 126 ASN A O 1
ATOM 904 N N . THR A 1 127 ? -1.660 1.186 15.679 1.00 95.44 127 THR A N 1
ATOM 905 C CA . THR A 1 127 ? -1.869 0.270 16.811 1.00 95.44 127 THR A CA 1
ATOM 906 C C . THR A 1 127 ? -1.895 -1.195 16.366 1.00 95.44 127 THR A C 1
ATOM 908 O O . THR A 1 127 ? -1.354 -2.059 17.053 1.00 95.44 127 THR A O 1
ATOM 911 N N . VAL A 1 128 ? -2.482 -1.491 15.200 1.00 96.12 128 VAL A N 1
ATOM 912 C CA . VAL A 1 128 ? -2.467 -2.848 14.628 1.00 96.12 128 VAL A CA 1
ATOM 913 C C . VAL A 1 128 ? -1.046 -3.270 14.236 1.00 96.12 128 VAL A C 1
ATOM 915 O O . VAL A 1 128 ? -0.650 -4.395 14.536 1.00 96.12 128 VAL A O 1
ATOM 918 N N . VAL A 1 129 ? -0.265 -2.379 13.612 1.00 96.06 129 VAL A N 1
ATOM 919 C CA . VAL A 1 129 ? 1.143 -2.652 13.267 1.00 96.06 129 VAL A CA 1
ATOM 920 C C . VAL A 1 129 ? 1.966 -2.958 14.512 1.00 96.06 129 VAL A C 1
ATOM 922 O O . VAL A 1 129 ? 2.682 -3.955 14.528 1.00 96.06 129 VAL A O 1
ATOM 925 N N . GLU A 1 130 ? 1.858 -2.129 15.552 1.00 94.12 130 GLU A N 1
ATOM 926 C CA . GLU A 1 130 ? 2.575 -2.317 16.818 1.00 94.12 130 GLU A CA 1
ATOM 927 C C . GLU A 1 130 ? 2.279 -3.695 17.421 1.00 94.12 130 GLU A C 1
ATOM 929 O O . GLU A 1 130 ? 3.205 -4.455 17.705 1.00 94.12 130 GLU A O 1
ATOM 934 N N . ALA A 1 131 ? 0.996 -4.054 17.522 1.00 94.00 131 ALA A N 1
ATOM 935 C CA . ALA A 1 131 ? 0.571 -5.325 18.098 1.00 94.00 131 ALA A CA 1
ATOM 936 C C . ALA A 1 131 ? 1.071 -6.547 17.306 1.00 94.00 131 ALA A C 1
ATOM 938 O O . ALA A 1 131 ? 1.522 -7.523 17.905 1.00 94.00 131 ALA A O 1
ATOM 939 N N . LEU A 1 132 ? 1.001 -6.509 15.970 1.00 93.69 132 LEU A N 1
ATOM 940 C CA . LEU A 1 132 ? 1.418 -7.636 15.127 1.00 93.69 132 LEU A CA 1
ATOM 941 C C . LEU A 1 132 ? 2.940 -7.758 15.019 1.00 93.69 132 LEU A C 1
ATOM 943 O O . LEU A 1 132 ? 3.469 -8.871 14.994 1.00 93.69 132 LEU A O 1
ATOM 947 N N . ARG A 1 133 ? 3.658 -6.631 15.012 1.00 87.88 133 ARG A N 1
ATOM 948 C CA . ARG A 1 133 ? 5.123 -6.625 15.054 1.00 87.88 133 ARG A CA 1
ATOM 949 C C . ARG A 1 133 ? 5.634 -7.273 16.336 1.00 87.88 133 ARG A C 1
ATOM 951 O O . ARG A 1 133 ? 6.571 -8.062 16.278 1.00 87.88 133 ARG A O 1
ATOM 958 N N . ASP A 1 134 ? 5.028 -6.962 17.480 1.00 85.94 134 ASP A N 1
ATOM 959 C CA . ASP A 1 134 ? 5.444 -7.522 18.774 1.00 85.94 134 ASP A CA 1
ATOM 960 C C . ASP A 1 134 ? 5.275 -9.047 18.844 1.00 85.94 134 ASP A C 1
ATOM 962 O O . ASP A 1 134 ? 5.948 -9.716 19.624 1.00 85.94 134 ASP A O 1
ATOM 966 N N . GLN A 1 135 ? 4.427 -9.604 17.978 1.00 87.81 135 GLN A N 1
AT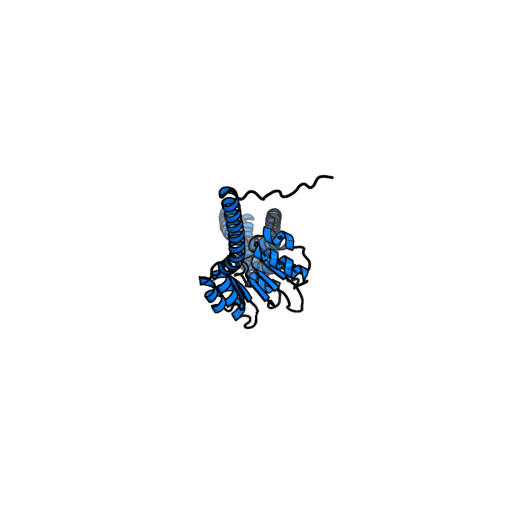OM 967 C CA . GLN A 1 135 ? 4.226 -11.043 17.803 1.00 87.81 135 GLN A CA 1
ATOM 968 C C . GLN A 1 135 ? 5.166 -11.661 16.753 1.00 87.81 135 GLN A C 1
ATOM 970 O O . GLN A 1 135 ? 5.125 -12.868 16.526 1.00 87.81 135 GLN A O 1
ATOM 975 N N . GLY A 1 136 ? 6.027 -10.856 16.123 1.00 83.69 136 GLY A N 1
ATOM 976 C CA . GLY A 1 136 ? 6.981 -11.300 15.110 1.00 83.69 136 GLY A CA 1
ATOM 977 C C . GLY A 1 136 ? 6.355 -11.585 13.747 1.00 83.69 136 GLY A C 1
ATOM 978 O O . GLY A 1 136 ? 6.983 -12.261 12.934 1.00 83.69 136 GLY A O 1
ATOM 979 N N . HIS A 1 137 ? 5.136 -11.099 13.483 1.00 88.44 137 HIS A N 1
ATOM 980 C CA . HIS A 1 137 ? 4.509 -11.319 12.188 1.00 88.44 137 HIS A CA 1
ATOM 981 C C . HIS A 1 137 ? 5.207 -10.520 11.084 1.00 88.44 137 HIS A C 1
ATOM 983 O O . HIS A 1 137 ? 5.532 -9.348 11.289 1.00 88.44 137 HIS A O 1
ATOM 989 N N . PRO A 1 138 ? 5.395 -11.109 9.896 1.00 91.38 138 PRO A N 1
ATOM 990 C CA . PRO A 1 138 ? 5.973 -10.394 8.773 1.00 91.38 138 PRO A CA 1
ATOM 991 C C . PRO A 1 138 ? 4.952 -9.437 8.120 1.00 91.38 138 PRO A C 1
ATOM 993 O O . PRO A 1 138 ? 3.863 -9.866 7.734 1.00 91.38 138 PRO A O 1
ATOM 996 N N . LEU A 1 139 ? 5.274 -8.140 7.983 1.00 93.56 139 LEU A N 1
ATOM 997 C CA . LEU A 1 139 ? 4.299 -7.092 7.617 1.00 93.56 139 LEU A CA 1
ATOM 998 C C . LEU A 1 139 ? 4.658 -6.312 6.345 1.00 93.56 139 LEU A C 1
ATOM 1000 O O . LEU A 1 139 ? 5.757 -5.770 6.230 1.00 93.56 139 LEU A O 1
ATOM 1004 N N . LEU A 1 140 ? 3.691 -6.130 5.442 1.00 95.00 140 LEU A N 1
ATOM 1005 C CA . LEU A 1 140 ? 3.722 -5.068 4.432 1.00 95.00 140 LEU A CA 1
ATOM 1006 C C . LEU A 1 140 ? 2.755 -3.948 4.827 1.00 95.00 140 LEU A C 1
ATOM 1008 O O . LEU A 1 140 ? 1.549 -4.155 4.919 1.00 95.00 140 LEU A O 1
ATOM 1012 N N . LEU A 1 141 ? 3.275 -2.736 4.982 1.00 96.44 141 LEU A N 1
ATOM 1013 C CA . LEU A 1 141 ? 2.495 -1.543 5.286 1.00 96.44 141 LEU A CA 1
ATOM 1014 C C . LEU A 1 141 ? 2.265 -0.722 4.020 1.00 96.44 141 LEU A C 1
ATOM 1016 O O . LEU A 1 141 ? 3.226 -0.389 3.326 1.00 96.44 141 LEU A O 1
ATOM 1020 N N . VAL A 1 142 ? 1.020 -0.344 3.740 1.00 96.62 142 VAL A N 1
ATOM 1021 C CA . VAL A 1 142 ? 0.648 0.459 2.567 1.00 96.62 142 VAL A CA 1
ATOM 1022 C C . VAL A 1 142 ? -0.030 1.748 3.019 1.00 96.62 142 VAL A C 1
ATOM 1024 O O . VAL A 1 142 ? -1.098 1.715 3.630 1.00 96.62 142 VAL A O 1
ATOM 1027 N N . ASP A 1 143 ? 0.562 2.904 2.710 1.00 96.50 143 ASP A N 1
ATOM 1028 C CA . ASP A 1 143 ? -0.052 4.201 3.020 1.00 96.50 143 ASP A CA 1
ATOM 1029 C C . ASP A 1 143 ? 0.335 5.300 2.013 1.00 96.50 143 ASP A C 1
ATOM 1031 O O . ASP A 1 143 ? 1.427 5.314 1.438 1.00 96.50 143 ASP A O 1
ATOM 1035 N N . ARG A 1 144 ? -0.562 6.275 1.831 1.00 91.81 144 ARG A N 1
ATOM 1036 C CA . ARG A 1 144 ? -0.371 7.443 0.953 1.00 91.81 144 ARG A CA 1
ATOM 1037 C C . ARG A 1 144 ? 0.433 8.567 1.604 1.00 91.81 144 ARG A C 1
ATOM 1039 O O . ARG A 1 144 ? 0.692 9.579 0.958 1.00 91.81 144 ARG A O 1
ATOM 1046 N N . ASN A 1 145 ? 0.796 8.451 2.876 1.00 90.94 145 ASN A N 1
ATOM 1047 C CA . ASN A 1 145 ? 1.521 9.452 3.639 1.00 90.94 145 ASN A CA 1
ATOM 1048 C C . ASN A 1 145 ? 2.865 8.889 4.114 1.00 90.94 145 ASN A C 1
ATOM 1050 O O . ASN A 1 145 ? 2.951 8.140 5.086 1.00 90.94 145 ASN A O 1
ATOM 1054 N N . ARG A 1 146 ? 3.956 9.340 3.476 1.00 90.94 146 ARG A N 1
ATOM 1055 C CA . ARG A 1 146 ? 5.330 8.929 3.830 1.00 90.94 146 ARG A CA 1
ATOM 1056 C C . ARG A 1 146 ? 5.670 9.145 5.299 1.00 90.94 146 ARG A C 1
ATOM 1058 O O . ARG A 1 146 ? 6.496 8.409 5.825 1.00 90.94 146 ARG A O 1
ATOM 1065 N N . ARG A 1 147 ? 5.065 10.142 5.954 1.00 93.62 147 ARG A N 1
ATOM 1066 C CA . ARG A 1 147 ? 5.339 10.439 7.366 1.00 93.62 147 ARG A CA 1
ATOM 1067 C C . ARG A 1 147 ? 4.852 9.332 8.295 1.00 93.62 147 ARG A C 1
ATOM 1069 O O . ARG A 1 147 ? 5.507 9.090 9.296 1.00 93.62 147 ARG A O 1
ATOM 1076 N N . LEU A 1 148 ? 3.758 8.655 7.945 1.00 94.69 148 LEU A N 1
ATOM 1077 C CA . LEU A 1 148 ? 3.225 7.537 8.730 1.00 94.69 148 LEU A CA 1
ATOM 1078 C C . LEU A 1 148 ? 4.058 6.265 8.531 1.00 94.69 148 LEU A C 1
ATOM 1080 O O . LEU A 1 148 ? 4.193 5.472 9.450 1.00 94.69 148 LEU A O 1
ATOM 1084 N N . LEU A 1 149 ? 4.674 6.106 7.356 1.00 94.25 149 LEU A N 1
ATOM 1085 C CA . LEU A 1 149 ? 5.567 4.984 7.046 1.00 94.25 149 LEU A CA 1
ATOM 1086 C C . LEU A 1 149 ? 6.984 5.162 7.610 1.00 94.25 149 LEU A C 1
ATOM 1088 O O . LEU A 1 149 ? 7.685 4.175 7.802 1.00 94.25 149 LEU A O 1
ATOM 1092 N N . ALA A 1 150 ? 7.437 6.402 7.823 1.00 91.75 150 ALA A N 1
ATOM 1093 C CA . ALA A 1 150 ? 8.815 6.717 8.208 1.00 91.75 150 ALA A CA 1
ATOM 1094 C C . ALA A 1 150 ? 9.324 5.980 9.464 1.00 91.75 150 ALA A C 1
ATOM 1096 O O . ALA A 1 150 ? 10.447 5.487 9.402 1.00 91.75 150 ALA A O 1
ATOM 1097 N N . PRO A 1 151 ? 8.540 5.826 10.552 1.00 92.56 151 PRO A N 1
ATOM 1098 C CA . PRO A 1 151 ? 8.983 5.085 11.738 1.00 92.56 151 PRO A CA 1
ATOM 1099 C C . PRO A 1 151 ? 9.280 3.603 11.473 1.00 92.56 151 PRO A C 1
ATOM 1101 O O . PRO A 1 151 ? 10.003 2.974 12.238 1.00 92.56 151 PRO A O 1
ATOM 1104 N N . TRP A 1 152 ? 8.728 3.052 10.391 1.00 92.50 152 TRP A N 1
ATOM 1105 C CA . TRP A 1 152 ? 8.722 1.621 10.106 1.00 92.50 152 TRP A CA 1
ATOM 1106 C C . TRP A 1 152 ? 9.733 1.197 9.033 1.00 92.50 152 TRP A C 1
ATOM 1108 O O . TRP A 1 152 ? 9.971 0.005 8.873 1.00 92.50 152 TRP A O 1
ATOM 1118 N N . GLN A 1 153 ? 10.342 2.142 8.302 1.00 87.19 153 GLN A N 1
ATOM 1119 C CA . GLN A 1 153 ? 11.169 1.843 7.116 1.00 87.19 153 GLN A CA 1
ATOM 1120 C C . GLN A 1 153 ? 12.378 0.944 7.403 1.00 87.19 153 GLN A C 1
ATOM 1122 O O . GLN A 1 153 ? 12.720 0.125 6.557 1.00 87.19 153 GLN A O 1
ATOM 1127 N N . ASP A 1 154 ? 12.982 1.080 8.584 1.00 82.56 154 ASP A N 1
ATOM 1128 C CA . ASP A 1 154 ? 14.173 0.325 8.995 1.00 82.56 154 ASP A CA 1
ATOM 1129 C C . ASP A 1 154 ? 13.847 -0.747 10.055 1.00 82.56 154 ASP A C 1
ATOM 1131 O O . ASP A 1 154 ? 14.726 -1.229 10.772 1.00 82.56 154 ASP A O 1
ATOM 1135 N N . THR A 1 155 ? 12.567 -1.107 10.203 1.00 82.56 155 THR A N 1
ATOM 1136 C CA . THR A 1 155 ? 12.133 -2.113 11.179 1.00 82.56 155 THR A CA 1
ATOM 1137 C C . THR A 1 155 ? 12.253 -3.515 10.586 1.00 82.56 155 THR A C 1
ATOM 1139 O O . THR A 1 155 ? 11.668 -3.816 9.549 1.00 82.56 155 THR A O 1
ATOM 1142 N N . SER A 1 156 ? 12.989 -4.400 11.265 1.00 83.50 156 SER A N 1
ATOM 1143 C CA . SER A 1 156 ? 13.117 -5.804 10.850 1.00 83.50 156 SER A CA 1
ATOM 1144 C C . SER A 1 156 ? 11.747 -6.485 10.751 1.00 83.50 156 SER A C 1
ATOM 1146 O O . SER A 1 156 ? 10.900 -6.301 11.624 1.00 83.50 156 SER A O 1
ATOM 1148 N N . GLY A 1 157 ? 11.532 -7.267 9.690 1.00 83.56 157 GLY A N 1
ATOM 1149 C CA . GLY A 1 157 ? 10.260 -7.955 9.430 1.00 83.56 157 GLY A CA 1
ATOM 1150 C C . GLY A 1 157 ? 9.140 -7.055 8.893 1.00 83.56 157 GLY A C 1
ATOM 1151 O O . GLY A 1 157 ? 8.053 -7.552 8.609 1.00 83.56 157 GLY A O 1
ATOM 1152 N N . VAL A 1 158 ? 9.396 -5.756 8.709 1.00 90.25 158 VAL A N 1
ATOM 1153 C CA . VAL A 1 158 ? 8.418 -4.788 8.208 1.00 90.25 158 VAL A CA 1
ATOM 1154 C C . VAL A 1 158 ? 8.912 -4.179 6.903 1.00 90.25 158 VAL A C 1
ATOM 1156 O O . VAL A 1 158 ? 10.056 -3.750 6.780 1.00 90.25 158 VAL A O 1
ATOM 1159 N N . ARG A 1 159 ? 8.028 -4.104 5.910 1.00 90.12 159 ARG A N 1
ATOM 1160 C CA . ARG A 1 159 ? 8.251 -3.336 4.683 1.00 90.12 159 ARG A CA 1
ATOM 1161 C C . ARG A 1 159 ? 7.193 -2.272 4.526 1.00 90.12 159 ARG A C 1
ATOM 1163 O O . ARG A 1 159 ? 6.041 -2.456 4.898 1.00 90.12 159 ARG A O 1
ATOM 1170 N N . CYS A 1 160 ? 7.587 -1.183 3.884 1.00 93.06 160 CYS A N 1
ATOM 1171 C CA . CYS A 1 160 ? 6.732 -0.036 3.642 1.00 93.06 160 CYS A CA 1
ATOM 1172 C C . CYS A 1 160 ? 6.570 0.196 2.141 1.00 93.06 160 CYS A C 1
ATOM 1174 O O . CYS A 1 160 ? 7.554 0.354 1.417 1.00 93.06 160 CYS A O 1
ATOM 1176 N N . HIS A 1 161 ? 5.328 0.302 1.690 1.00 92.88 161 HIS A N 1
ATOM 1177 C CA . HIS A 1 161 ? 4.964 0.762 0.363 1.00 92.88 161 HIS A CA 1
ATOM 1178 C C . HIS A 1 161 ? 4.254 2.114 0.465 1.00 92.88 161 HIS A C 1
ATOM 1180 O O . HIS A 1 161 ? 3.191 2.252 1.070 1.00 92.88 161 HIS A O 1
ATOM 1186 N N . PHE A 1 162 ? 4.854 3.128 -0.154 1.00 93.06 162 PHE A N 1
ATOM 1187 C CA . PHE A 1 162 ? 4.227 4.434 -0.307 1.00 93.06 162 PHE A CA 1
ATOM 1188 C C . PHE A 1 162 ? 3.402 4.456 -1.590 1.00 93.06 162 PHE A C 1
ATOM 1190 O O . PHE A 1 162 ? 3.976 4.492 -2.678 1.00 93.06 162 PHE A O 1
ATOM 1197 N N . GLY A 1 163 ? 2.081 4.484 -1.455 1.00 88.38 163 GLY A N 1
ATOM 1198 C CA . GLY A 1 163 ? 1.185 4.403 -2.600 1.00 88.38 163 GLY A CA 1
ATOM 1199 C C . GLY A 1 163 ? -0.274 4.249 -2.201 1.00 88.38 163 GLY A C 1
ATOM 1200 O O . GLY A 1 163 ? -0.645 4.376 -1.030 1.00 88.38 163 GLY A O 1
ATOM 1201 N N . ARG A 1 164 ? -1.120 4.013 -3.200 1.00 88.50 164 ARG A N 1
ATOM 1202 C CA . ARG A 1 164 ? -2.532 3.701 -2.998 1.00 88.50 164 ARG A CA 1
ATOM 1203 C C . ARG A 1 164 ? -2.695 2.190 -2.899 1.00 88.50 164 ARG A C 1
ATOM 1205 O O . ARG A 1 164 ? -2.075 1.454 -3.655 1.00 88.50 164 ARG A O 1
ATOM 1212 N N . ILE A 1 165 ? -3.574 1.731 -2.016 1.00 93.00 165 ILE A N 1
ATOM 1213 C CA . ILE A 1 165 ? -3.860 0.297 -1.891 1.00 93.00 165 ILE A CA 1
ATOM 1214 C C . ILE A 1 165 ? -4.552 -0.258 -3.148 1.00 93.00 165 ILE A C 1
ATOM 1216 O O . ILE A 1 165 ? -4.375 -1.420 -3.501 1.00 93.00 165 ILE A O 1
ATOM 1220 N N . GLU A 1 166 ? -5.292 0.594 -3.864 1.00 91.25 166 GLU A N 1
ATOM 1221 C CA . GLU A 1 166 ? -5.993 0.239 -5.101 1.00 91.25 166 GLU A CA 1
ATOM 1222 C C . GLU A 1 166 ? -5.046 -0.093 -6.260 1.00 91.25 166 GLU A C 1
ATOM 1224 O O . GLU A 1 166 ? -5.417 -0.852 -7.160 1.00 91.25 166 GLU A O 1
ATOM 1229 N N . ASP A 1 167 ? -3.824 0.440 -6.218 1.00 86.88 167 ASP A N 1
ATOM 1230 C CA . ASP A 1 167 ? -2.786 0.236 -7.226 1.00 86.88 167 ASP A CA 1
ATOM 1231 C C . ASP A 1 167 ? -2.042 -1.076 -6.914 1.00 86.88 167 ASP A C 1
ATOM 1233 O O . ASP A 1 167 ? -0.845 -1.108 -6.645 1.00 86.88 167 ASP A O 1
ATOM 1237 N N . MET A 1 168 ? -2.791 -2.186 -6.890 1.00 84.69 168 MET A N 1
ATOM 1238 C CA . MET A 1 168 ? -2.294 -3.508 -6.481 1.00 84.69 168 MET A CA 1
ATOM 1239 C C . MET A 1 168 ? -1.066 -3.963 -7.268 1.00 84.69 168 MET A C 1
ATOM 1241 O O . MET A 1 168 ? -0.189 -4.614 -6.709 1.00 84.69 168 MET A O 1
ATOM 1245 N N . ASP A 1 169 ? -0.962 -3.567 -8.533 1.00 81.75 169 ASP A N 1
ATOM 1246 C CA . ASP A 1 169 ? 0.174 -3.897 -9.392 1.00 81.75 169 ASP A CA 1
ATOM 1247 C C . ASP A 1 169 ? 1.496 -3.266 -8.907 1.00 81.75 169 ASP A C 1
ATOM 1249 O O . ASP A 1 169 ? 2.571 -3.769 -9.238 1.00 81.75 169 ASP A O 1
ATOM 1253 N N . ASP A 1 170 ? 1.441 -2.222 -8.071 1.00 80.62 170 ASP A N 1
ATOM 1254 C CA . ASP A 1 170 ? 2.624 -1.535 -7.542 1.00 80.62 170 ASP A CA 1
ATOM 1255 C C . ASP A 1 170 ? 3.174 -2.192 -6.265 1.00 80.62 170 ASP A C 1
ATOM 1257 O O . ASP A 1 170 ? 4.392 -2.193 -6.031 1.00 80.62 170 ASP A O 1
ATOM 1261 N N . TRP A 1 171 ? 2.296 -2.745 -5.420 1.00 85.69 171 TRP A N 1
ATOM 1262 C CA . TRP A 1 171 ? 2.670 -3.296 -4.113 1.00 85.69 171 TRP A CA 1
ATOM 1263 C C . TRP A 1 171 ? 2.621 -4.823 -4.051 1.00 85.69 171 TRP A C 1
ATOM 1265 O O . TRP A 1 171 ? 3.446 -5.424 -3.3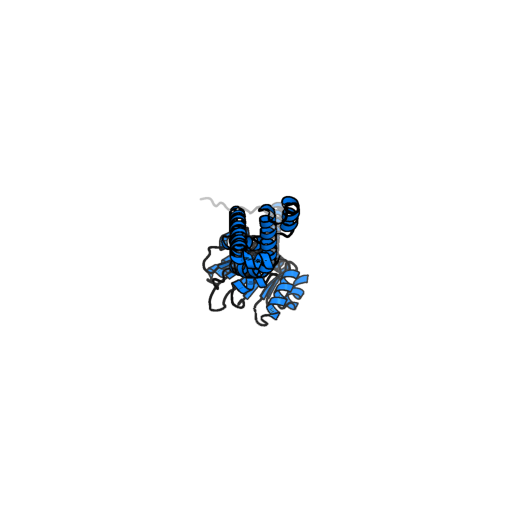64 1.00 85.69 171 TRP A O 1
ATOM 1275 N N . LEU A 1 172 ? 1.733 -5.487 -4.787 1.00 83.81 172 LEU A N 1
ATOM 1276 C CA . LEU A 1 172 ? 1.615 -6.946 -4.765 1.00 83.81 172 LEU A CA 1
ATOM 1277 C C . LEU A 1 172 ? 2.907 -7.650 -5.224 1.00 83.81 172 LEU A C 1
ATOM 1279 O O . LEU A 1 172 ? 3.338 -8.593 -4.558 1.00 83.81 172 LEU A O 1
ATOM 1283 N N . PRO A 1 173 ? 3.630 -7.174 -6.263 1.00 80.81 173 PRO A N 1
ATOM 1284 C CA . PRO A 1 173 ? 4.918 -7.765 -6.619 1.00 80.81 173 PRO A CA 1
ATOM 1285 C C . PRO A 1 173 ? 5.956 -7.638 -5.508 1.00 80.81 173 PRO A C 1
ATOM 1287 O O . PRO A 1 173 ? 6.889 -8.434 -5.466 1.00 80.81 173 PRO A O 1
ATOM 1290 N N . THR A 1 174 ? 5.804 -6.662 -4.601 1.00 75.06 174 THR A N 1
ATOM 1291 C CA . THR A 1 174 ? 6.740 -6.475 -3.489 1.00 75.06 174 THR A CA 1
ATOM 1292 C C . THR A 1 174 ? 6.726 -7.667 -2.560 1.00 75.06 174 THR A C 1
ATOM 1294 O O . THR A 1 174 ? 7.792 -8.097 -2.145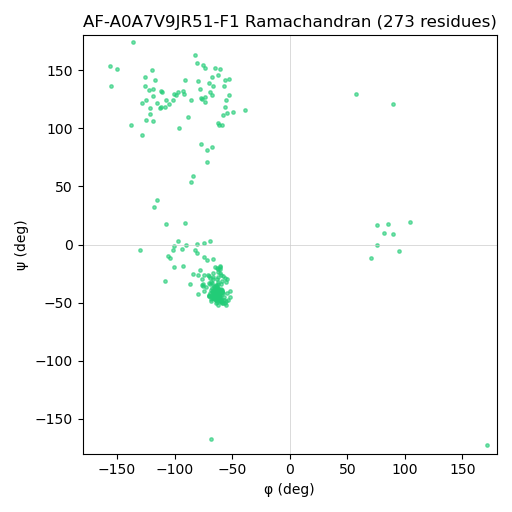 1.00 75.06 174 THR A O 1
ATOM 1297 N N . ILE A 1 175 ? 5.570 -8.274 -2.298 1.00 77.19 175 ILE A N 1
ATOM 1298 C CA . ILE A 1 175 ? 5.491 -9.453 -1.433 1.00 77.19 175 ILE A CA 1
ATOM 1299 C C . ILE A 1 175 ? 5.928 -10.744 -2.119 1.00 77.19 175 ILE A C 1
ATOM 1301 O O . ILE A 1 175 ? 6.362 -11.665 -1.435 1.00 77.19 175 ILE A O 1
ATOM 1305 N N . GLY A 1 176 ? 5.903 -10.797 -3.453 1.00 72.38 176 GLY A N 1
ATOM 1306 C CA . GLY A 1 176 ? 6.352 -11.951 -4.242 1.00 72.38 176 GLY A CA 1
ATOM 1307 C C . GLY A 1 176 ? 5.443 -13.185 -4.145 1.00 72.38 176 GLY A C 1
ATOM 1308 O O . GLY A 1 176 ? 5.568 -14.096 -4.958 1.00 72.38 176 GLY A O 1
ATOM 1309 N N . HIS A 1 177 ? 4.503 -13.187 -3.200 1.00 78.38 177 HIS A N 1
ATOM 1310 C CA . HIS A 1 177 ? 3.511 -14.225 -2.947 1.00 78.38 177 HIS A CA 1
ATOM 1311 C C . HIS A 1 177 ? 2.144 -13.581 -2.690 1.00 78.38 177 HIS A C 1
ATOM 1313 O O . HIS A 1 177 ? 2.028 -12.362 -2.603 1.00 78.38 177 HIS A O 1
ATOM 1319 N N . ARG A 1 178 ? 1.099 -14.399 -2.560 1.00 82.50 178 ARG A N 1
ATOM 1320 C CA . ARG A 1 178 ? -0.192 -13.928 -2.042 1.00 82.50 178 ARG A CA 1
ATOM 1321 C C . ARG A 1 178 ? -0.052 -13.551 -0.558 1.00 82.50 178 ARG A C 1
ATOM 1323 O O . ARG A 1 178 ? 0.709 -14.223 0.140 1.00 82.50 178 ARG A O 1
ATOM 1330 N N . PRO A 1 179 ? -0.742 -12.504 -0.079 1.00 90.69 179 PRO A N 1
ATOM 1331 C CA . PRO A 1 179 ? -0.784 -12.215 1.349 1.00 90.69 179 PRO A CA 1
ATOM 1332 C C . PRO A 1 179 ? -1.509 -13.345 2.087 1.00 90.69 179 PRO A C 1
ATOM 1334 O O . PRO A 1 179 ? -2.377 -13.996 1.510 1.00 90.69 179 PRO A O 1
ATOM 1337 N N . CYS A 1 180 ? -1.176 -13.580 3.355 1.00 91.56 180 CYS A N 1
ATOM 1338 C CA . CYS A 1 180 ? -1.926 -14.525 4.191 1.00 91.56 180 CYS A CA 1
ATOM 1339 C C . CYS A 1 180 ? -3.164 -13.865 4.830 1.00 91.56 180 CYS A C 1
ATOM 1341 O O . CYS A 1 180 ? -4.148 -14.536 5.143 1.00 91.56 180 CYS A O 1
ATOM 1343 N N . LEU A 1 181 ? -3.117 -12.541 5.007 1.00 95.69 181 LEU A N 1
ATOM 1344 C CA . LEU A 1 181 ? -4.147 -11.720 5.632 1.00 95.69 181 LEU A CA 1
ATOM 1345 C C . LEU A 1 181 ? -4.043 -10.281 5.112 1.00 95.69 181 LEU A C 1
ATOM 1347 O O . LEU A 1 181 ? -2.949 -9.719 5.055 1.00 95.69 181 LEU A O 1
ATOM 1351 N N . GLU A 1 182 ? -5.184 -9.676 4.793 1.00 97.25 182 GLU A N 1
ATOM 1352 C CA . GLU A 1 182 ? -5.303 -8.254 4.453 1.00 97.25 182 GLU A CA 1
ATOM 1353 C C . GLU A 1 182 ? -6.085 -7.508 5.544 1.00 97.25 182 GLU A C 1
ATOM 1355 O O . GLU A 1 182 ? -7.177 -7.929 5.938 1.00 97.25 182 GLU A O 1
ATOM 1360 N N . VAL A 1 183 ? -5.561 -6.366 5.995 1.00 98.25 183 VAL A N 1
ATOM 1361 C CA . VAL A 1 183 ? -6.202 -5.496 6.987 1.00 98.25 183 VAL A CA 1
ATOM 1362 C C . VAL A 1 183 ? -6.345 -4.075 6.437 1.00 98.25 183 VAL A C 1
ATOM 1364 O O . VAL A 1 183 ? -5.382 -3.312 6.368 1.00 98.25 183 VAL A O 1
ATOM 1367 N N . LEU A 1 184 ? -7.572 -3.684 6.095 1.00 98.25 184 LEU A N 1
ATOM 1368 C CA . LEU A 1 184 ? -7.914 -2.362 5.564 1.00 98.25 184 LEU A CA 1
ATOM 1369 C C . LEU A 1 184 ? -8.406 -1.457 6.702 1.00 98.25 184 LEU A C 1
ATOM 1371 O O . LEU A 1 184 ? -9.555 -1.553 7.135 1.00 98.25 184 LEU A O 1
ATOM 1375 N N . THR A 1 185 ? -7.544 -0.572 7.207 1.00 97.38 185 THR A N 1
ATOM 1376 C CA . THR A 1 185 ? -7.833 0.251 8.402 1.00 97.38 185 THR A CA 1
ATOM 1377 C C . THR A 1 185 ? -8.243 1.695 8.093 1.00 97.38 185 THR A C 1
ATOM 1379 O O . THR A 1 185 ? -8.588 2.460 9.005 1.00 97.38 185 THR A O 1
ATOM 1382 N N . PHE A 1 186 ? -8.213 2.102 6.822 1.00 94.50 186 PHE A N 1
ATOM 1383 C CA . PHE A 1 186 ? -8.643 3.433 6.395 1.00 94.50 186 PHE A CA 1
ATOM 1384 C C . PHE A 1 186 ? -10.182 3.513 6.298 1.00 94.50 186 PHE A C 1
ATOM 1386 O O . PHE A 1 186 ? -10.823 2.574 5.833 1.00 94.50 186 PHE A O 1
ATOM 1393 N N . PRO A 1 187 ? -10.811 4.632 6.703 1.00 92.19 187 PRO A N 1
ATOM 1394 C CA . PRO A 1 187 ? -12.268 4.740 6.804 1.00 92.19 187 PRO A CA 1
ATOM 1395 C C . PRO A 1 187 ? -12.918 5.137 5.464 1.00 92.19 187 PRO A C 1
ATOM 1397 O O . PRO A 1 187 ? -13.632 6.132 5.381 1.00 92.19 187 PRO A O 1
ATOM 1400 N N . ILE A 1 188 ? -12.636 4.394 4.390 1.00 95.06 188 ILE A N 1
ATOM 1401 C CA . ILE A 1 188 ? -13.234 4.623 3.063 1.00 95.06 188 ILE A CA 1
ATOM 1402 C C . ILE A 1 188 ? -13.815 3.299 2.569 1.00 95.06 188 ILE A C 1
ATOM 1404 O O . ILE A 1 188 ? -13.101 2.468 2.002 1.00 95.06 188 ILE A O 1
ATOM 1408 N N . ALA A 1 189 ? -15.111 3.091 2.816 1.00 93.81 189 ALA A N 1
ATOM 1409 C CA . ALA A 1 189 ? -15.772 1.814 2.556 1.00 93.81 189 ALA A CA 1
ATOM 1410 C C . ALA A 1 189 ? -15.791 1.444 1.066 1.00 93.81 189 ALA A C 1
ATOM 1412 O O . ALA A 1 189 ? -15.489 0.305 0.738 1.00 93.81 189 ALA A O 1
ATOM 1413 N N . ASP A 1 190 ? -16.048 2.391 0.158 1.00 95.75 190 ASP A N 1
ATOM 1414 C CA . ASP A 1 190 ? -16.085 2.106 -1.288 1.00 95.75 190 ASP A CA 1
ATOM 1415 C C . ASP A 1 190 ? -14.725 1.625 -1.810 1.00 95.75 190 ASP A C 1
ATOM 1417 O O . ASP A 1 190 ? -14.628 0.633 -2.532 1.00 95.75 190 ASP A O 1
ATOM 1421 N N . THR A 1 191 ? -13.648 2.295 -1.389 1.00 95.69 191 THR A N 1
ATOM 1422 C CA . THR A 1 191 ? -12.279 1.872 -1.698 1.00 95.69 191 THR A CA 1
ATOM 1423 C C . THR A 1 191 ? -11.978 0.506 -1.086 1.00 95.69 191 THR A C 1
ATOM 1425 O O . THR A 1 191 ? -11.397 -0.345 -1.756 1.00 95.69 191 THR A O 1
ATOM 1428 N N . SER A 1 192 ? -12.400 0.270 0.159 1.00 97.19 192 SER A N 1
ATOM 1429 C CA . SER A 1 192 ? -12.202 -1.020 0.820 1.00 97.19 192 SER A CA 1
ATOM 1430 C C . SER A 1 192 ? -12.959 -2.143 0.110 1.00 97.19 192 SER A C 1
ATOM 1432 O O . SER A 1 192 ? -12.390 -3.210 -0.100 1.00 97.19 192 SER A O 1
ATOM 1434 N N . ALA A 1 193 ? -14.193 -1.903 -0.335 1.00 97.94 193 ALA A N 1
ATOM 1435 C CA . ALA A 1 193 ? -14.999 -2.853 -1.095 1.00 97.94 193 ALA A CA 1
ATOM 1436 C C . ALA A 1 193 ? -14.359 -3.177 -2.453 1.00 97.94 193 ALA A C 1
ATOM 1438 O O . ALA A 1 193 ? -14.250 -4.346 -2.816 1.00 97.94 193 ALA A O 1
ATOM 1439 N N . LEU A 1 194 ? -13.865 -2.162 -3.173 1.00 97.44 194 LEU A N 1
ATOM 1440 C CA . LEU A 1 194 ? -13.150 -2.347 -4.439 1.00 97.44 194 LEU A CA 1
ATOM 1441 C C . LEU A 1 194 ? -11.910 -3.237 -4.269 1.00 97.44 194 LEU A C 1
ATOM 1443 O O . LEU A 1 194 ? -11.725 -4.192 -5.024 1.00 97.44 194 LEU A O 1
ATOM 1447 N N . VAL A 1 195 ? -11.063 -2.925 -3.285 1.00 96.31 195 VAL A N 1
ATOM 1448 C CA . VAL A 1 195 ? -9.842 -3.696 -2.997 1.00 96.31 195 VAL A CA 1
ATOM 1449 C C . VAL A 1 195 ? -10.195 -5.117 -2.566 1.00 96.31 195 VAL A C 1
ATOM 1451 O O . VAL A 1 195 ? -9.635 -6.072 -3.097 1.00 96.31 195 VAL A O 1
ATOM 1454 N N . THR A 1 196 ? -11.176 -5.261 -1.674 1.00 97.88 196 THR A N 1
ATOM 1455 C CA . THR A 1 196 ? -11.665 -6.558 -1.186 1.00 97.88 196 THR A CA 1
ATOM 1456 C C . THR A 1 196 ? -12.138 -7.442 -2.336 1.00 97.88 196 THR A C 1
ATOM 1458 O O . THR A 1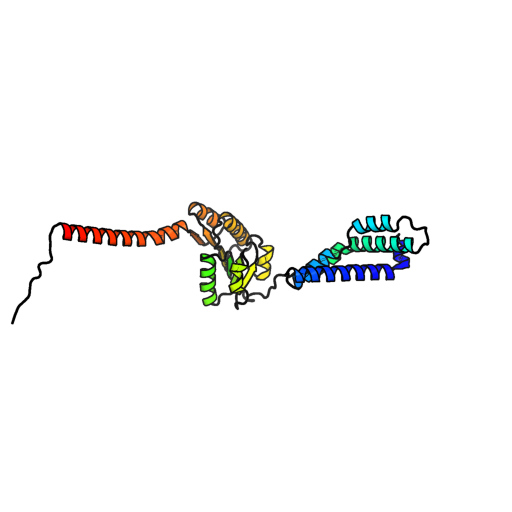 196 ? -11.716 -8.591 -2.429 1.00 97.88 196 THR A O 1
ATOM 1461 N N . ALA A 1 197 ? -12.953 -6.910 -3.252 1.00 97.69 197 ALA A N 1
ATOM 1462 C CA . ALA A 1 197 ? -13.458 -7.670 -4.392 1.00 97.69 197 ALA A CA 1
ATOM 1463 C C . ALA A 1 197 ? -12.327 -8.129 -5.328 1.00 97.69 197 ALA A C 1
ATOM 1465 O O . ALA A 1 197 ? -12.332 -9.268 -5.796 1.00 97.69 197 ALA A O 1
ATOM 1466 N N . ARG A 1 198 ? -11.326 -7.270 -5.576 1.00 95.31 198 ARG A N 1
ATOM 1467 C CA . ARG A 1 198 ? -10.148 -7.629 -6.387 1.00 95.31 198 ARG A CA 1
ATOM 1468 C C . ARG A 1 198 ? -9.300 -8.708 -5.718 1.00 95.31 198 ARG A C 1
ATOM 1470 O O . ARG A 1 198 ? -8.930 -9.677 -6.375 1.00 95.31 198 ARG A O 1
ATOM 1477 N N . LEU A 1 199 ? -9.030 -8.561 -4.424 1.00 94.56 199 LEU A N 1
ATOM 1478 C CA . LEU A 1 199 ? -8.291 -9.543 -3.635 1.00 94.56 199 LEU A CA 1
ATOM 1479 C C . LEU A 1 199 ? -9.018 -10.890 -3.585 1.00 94.56 199 LEU A C 1
ATOM 1481 O O . LEU A 1 199 ? -8.397 -11.922 -3.814 1.00 94.56 199 LEU A O 1
ATOM 1485 N N . ARG A 1 200 ? -10.342 -10.885 -3.393 1.00 95.06 200 ARG A N 1
ATOM 1486 C CA . ARG A 1 200 ? -11.171 -12.097 -3.406 1.00 95.06 200 ARG A CA 1
ATOM 1487 C C . ARG A 1 200 ? -11.163 -12.805 -4.760 1.00 95.06 200 ARG A C 1
ATOM 1489 O O . ARG A 1 200 ? -11.182 -14.030 -4.807 1.00 95.06 200 ARG A O 1
ATOM 1496 N N . ALA A 1 201 ? -11.147 -12.049 -5.859 1.00 93.88 201 ALA A N 1
ATOM 1497 C CA . ALA A 1 201 ? -11.061 -12.615 -7.204 1.00 93.88 201 ALA A CA 1
ATOM 1498 C C . ALA A 1 201 ? -9.707 -13.295 -7.468 1.00 93.88 201 ALA A C 1
ATOM 1500 O O . ALA A 1 201 ? -9.640 -14.238 -8.254 1.00 93.88 201 ALA A O 1
ATOM 1501 N N . MET A 1 202 ? -8.639 -12.823 -6.819 1.00 89.69 202 MET A N 1
ATOM 1502 C CA . MET A 1 202 ? -7.317 -13.447 -6.883 1.00 89.69 202 MET A CA 1
ATOM 1503 C C . MET A 1 202 ? -7.198 -14.662 -5.962 1.00 89.69 202 MET A C 1
ATOM 1505 O O . MET A 1 202 ? -6.611 -15.668 -6.354 1.00 89.69 202 MET A O 1
ATOM 1509 N N . ASP A 1 203 ? -7.730 -14.555 -4.746 1.00 91.69 203 ASP A N 1
ATOM 1510 C CA . ASP A 1 203 ? -7.693 -15.601 -3.733 1.00 91.69 203 ASP A CA 1
ATOM 1511 C C . ASP A 1 203 ? -9.055 -15.709 -3.016 1.00 91.69 203 ASP A C 1
ATOM 1513 O O . ASP A 1 203 ? -9.378 -14.901 -2.134 1.00 91.69 203 ASP A O 1
ATOM 1517 N N . PRO A 1 204 ? -9.862 -16.726 -3.374 1.00 93.50 204 PRO A N 1
ATOM 1518 C CA . PRO A 1 204 ? -11.145 -16.998 -2.743 1.00 93.50 204 PRO A CA 1
ATOM 1519 C C . PRO A 1 204 ? -11.077 -17.302 -1.246 1.00 93.50 204 PRO A C 1
ATOM 1521 O O . PRO A 1 204 ? -12.096 -17.135 -0.577 1.00 93.50 204 PRO A O 1
ATOM 1524 N N . GLU A 1 205 ? -9.919 -17.676 -0.697 1.00 93.25 205 GLU A N 1
ATOM 1525 C CA . GLU A 1 205 ? -9.745 -18.059 0.712 1.00 93.25 205 GLU A CA 1
ATOM 1526 C C . GLU A 1 205 ? -9.029 -16.999 1.559 1.00 93.25 205 GLU A C 1
ATOM 1528 O O . GLU A 1 205 ? -9.064 -17.085 2.786 1.00 93.25 205 GLU A O 1
ATOM 1533 N N . LEU A 1 206 ? -8.455 -15.958 0.941 1.00 94.62 206 LEU A N 1
ATOM 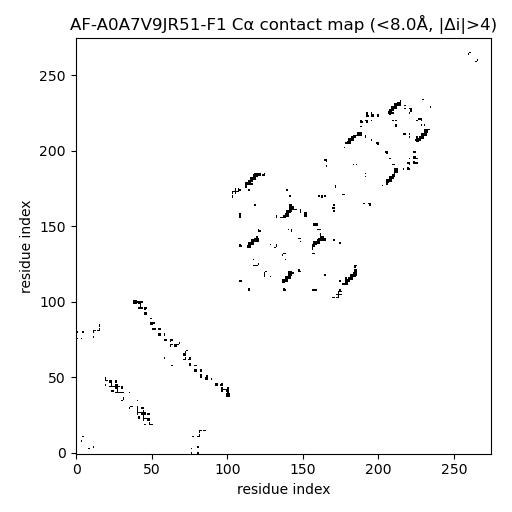1534 C CA . LEU A 1 206 ? -7.759 -14.885 1.656 1.00 94.62 206 LEU A CA 1
ATOM 1535 C C . LEU A 1 206 ? -8.636 -14.282 2.755 1.00 94.62 206 LEU A C 1
ATOM 1537 O O . LEU A 1 206 ? -9.765 -13.857 2.497 1.00 94.62 206 LEU A O 1
ATOM 1541 N N . ILE A 1 207 ? -8.109 -14.195 3.971 1.00 96.81 207 ILE A N 1
ATOM 1542 C CA . ILE A 1 207 ? -8.798 -13.520 5.066 1.00 96.81 207 ILE A CA 1
ATOM 1543 C C . ILE A 1 207 ? -8.652 -12.013 4.863 1.00 96.81 207 ILE A C 1
ATOM 1545 O O . ILE A 1 207 ? -7.543 -11.498 4.727 1.00 96.81 207 ILE A O 1
ATOM 1549 N N . ILE A 1 208 ? -9.781 -11.305 4.848 1.00 98.25 208 ILE A N 1
ATOM 1550 C CA . ILE A 1 208 ? -9.815 -9.848 4.706 1.00 98.25 208 ILE A CA 1
ATOM 1551 C C . ILE A 1 208 ? -10.585 -9.249 5.881 1.00 98.25 208 ILE A C 1
ATOM 1553 O O . ILE A 1 208 ? -11.743 -9.606 6.130 1.00 98.25 208 ILE A O 1
ATOM 1557 N N . ILE A 1 209 ? -9.937 -8.326 6.591 1.00 98.38 209 ILE A N 1
ATOM 1558 C CA . ILE A 1 209 ? -10.531 -7.513 7.650 1.00 98.38 209 ILE A CA 1
ATOM 1559 C C . ILE A 1 209 ? -10.658 -6.086 7.128 1.00 98.38 209 ILE A C 1
ATOM 1561 O O . ILE A 1 209 ? -9.654 -5.446 6.823 1.00 98.38 209 ILE A O 1
ATOM 1565 N N . ALA A 1 210 ? -11.881 -5.570 7.045 1.00 98.25 210 ALA A N 1
ATOM 1566 C CA . ALA A 1 210 ? -12.138 -4.218 6.564 1.00 98.25 210 ALA A CA 1
ATOM 1567 C C . ALA A 1 210 ? -12.769 -3.336 7.644 1.00 98.25 210 ALA A C 1
ATOM 1569 O O . ALA A 1 210 ? -13.632 -3.770 8.408 1.00 98.25 210 ALA A O 1
ATOM 1570 N N . ARG A 1 211 ? -12.359 -2.069 7.692 1.00 97.69 211 ARG A N 1
ATOM 1571 C CA . ARG A 1 211 ? -12.967 -1.050 8.546 1.00 97.69 211 ARG A CA 1
ATOM 1572 C C . ARG A 1 211 ? -14.064 -0.299 7.799 1.00 97.69 211 ARG A C 1
ATOM 1574 O O . ARG A 1 211 ? -13.848 0.209 6.702 1.00 97.69 211 ARG A O 1
ATOM 1581 N N . SER A 1 212 ? -15.214 -0.161 8.447 1.00 97.75 212 SER A N 1
ATOM 1582 C CA . SER A 1 212 ? -16.296 0.724 8.031 1.00 97.75 212 SER A CA 1
ATOM 1583 C C . SER A 1 212 ? -16.438 1.889 9.012 1.00 97.75 212 SER A C 1
ATOM 1585 O O . SER A 1 212 ? -16.540 1.645 10.215 1.00 97.75 212 SER A O 1
ATOM 1587 N N . PRO A 1 213 ? -16.507 3.146 8.546 1.00 95.94 213 PRO A N 1
ATOM 1588 C CA . PRO A 1 213 ? -16.895 4.252 9.414 1.00 95.94 213 PRO A CA 1
ATOM 1589 C C . PRO A 1 213 ? -18.373 4.169 9.831 1.00 95.94 213 PRO A C 1
ATOM 1591 O O . PRO A 1 213 ? -18.698 4.560 10.947 1.00 95.94 213 PRO A O 1
ATOM 1594 N N . TYR A 1 214 ? -19.248 3.633 8.968 1.00 97.31 214 TYR A N 1
ATOM 1595 C CA . TYR A 1 214 ? -20.705 3.669 9.142 1.00 97.31 214 TYR A CA 1
ATOM 1596 C C . TYR A 1 214 ? -21.348 2.277 9.085 1.00 97.31 214 TYR A C 1
ATOM 1598 O O . TYR A 1 214 ? -20.954 1.442 8.263 1.00 97.31 214 TYR A O 1
ATOM 1606 N N . GLU A 1 215 ? -22.397 2.043 9.880 1.00 97.06 215 GLU A N 1
ATOM 1607 C CA . GLU A 1 215 ? -23.100 0.744 9.902 1.00 97.06 215 GLU A CA 1
ATOM 1608 C C . GLU A 1 215 ? -23.762 0.429 8.554 1.00 97.06 215 GLU A C 1
ATOM 1610 O O . GLU A 1 215 ? -23.739 -0.708 8.081 1.00 97.06 215 GLU A O 1
ATOM 1615 N N . ALA A 1 216 ? -24.282 1.455 7.874 1.00 97.31 216 ALA A N 1
ATOM 1616 C CA . ALA A 1 216 ? -24.950 1.318 6.578 1.00 97.31 216 ALA A CA 1
ATOM 1617 C C . ALA A 1 216 ? -24.049 0.735 5.468 1.00 97.31 216 ALA A C 1
ATOM 1619 O O . ALA A 1 216 ? -24.554 0.254 4.457 1.00 97.31 216 ALA A O 1
ATOM 1620 N N . GLN A 1 217 ? -22.724 0.772 5.642 1.00 97.50 217 GLN A N 1
ATOM 1621 C CA . GLN A 1 217 ? -21.741 0.292 4.665 1.00 97.50 217 GLN A CA 1
ATOM 1622 C C . GLN A 1 217 ? -21.182 -1.101 4.999 1.00 97.50 217 GLN A C 1
ATOM 1624 O O . GLN A 1 217 ? -20.385 -1.646 4.236 1.00 97.50 217 GLN A O 1
ATOM 1629 N N . VAL A 1 218 ? -21.599 -1.719 6.109 1.00 97.81 218 VAL A N 1
ATOM 1630 C CA . VAL A 1 218 ? -21.091 -3.039 6.520 1.00 97.81 218 VAL A CA 1
ATOM 1631 C C . VAL A 1 218 ? -21.456 -4.125 5.508 1.00 97.81 218 VAL A C 1
ATOM 1633 O O . VAL A 1 218 ? -20.603 -4.930 5.132 1.00 97.81 218 VAL A O 1
ATOM 1636 N N . GLU A 1 219 ? -22.696 -4.125 5.016 1.00 97.88 219 GLU A N 1
ATOM 1637 C CA . GLU A 1 219 ? -23.152 -5.120 4.036 1.00 97.88 219 GLU A CA 1
ATOM 1638 C C . GLU A 1 219 ? -22.489 -4.948 2.664 1.00 97.88 219 GLU A C 1
ATOM 1640 O O . GLU A 1 219 ? -22.249 -5.938 1.978 1.00 97.88 219 GLU A O 1
ATOM 1645 N N . LEU A 1 220 ? -22.094 -3.724 2.292 1.00 97.75 220 LEU A N 1
ATOM 1646 C CA . LEU A 1 220 ? -21.282 -3.486 1.094 1.00 97.75 220 LEU A CA 1
ATOM 1647 C C . LEU A 1 220 ? -19.937 -4.226 1.187 1.00 97.75 220 LEU A C 1
ATOM 1649 O O . LEU A 1 220 ? -19.538 -4.909 0.246 1.00 97.75 220 LEU A O 1
ATOM 1653 N N . LEU A 1 221 ? -19.246 -4.117 2.326 1.00 98.19 221 LEU A N 1
ATOM 1654 C CA . LEU A 1 221 ? -17.941 -4.753 2.536 1.00 98.19 221 LEU A CA 1
ATOM 1655 C C . LEU A 1 221 ? -18.048 -6.280 2.615 1.00 98.19 221 LEU A C 1
ATOM 1657 O O . LEU A 1 221 ? -17.239 -6.989 2.015 1.00 98.19 221 LEU A O 1
ATOM 1661 N N . ARG A 1 222 ? -19.073 -6.797 3.302 1.00 98.00 222 ARG A N 1
ATOM 1662 C CA . ARG A 1 222 ? -19.357 -8.241 3.339 1.00 98.00 222 ARG A CA 1
ATOM 1663 C C . ARG A 1 222 ? -19.702 -8.781 1.957 1.00 98.00 222 ARG A C 1
ATOM 1665 O O . ARG A 1 222 ? -19.154 -9.802 1.556 1.00 98.00 222 ARG A O 1
ATOM 1672 N N . GLY A 1 223 ? -20.548 -8.070 1.212 1.00 97.81 223 GLY A N 1
ATOM 1673 C CA . GLY A 1 223 ? -20.916 -8.413 -0.162 1.00 97.81 223 GLY A CA 1
ATOM 1674 C C . GLY A 1 223 ? -19.726 -8.402 -1.124 1.00 97.81 223 GLY A C 1
ATOM 1675 O O . GLY A 1 223 ? -19.673 -9.223 -2.035 1.00 97.81 223 GLY A O 1
ATOM 1676 N N . ALA A 1 224 ? -18.733 -7.538 -0.889 1.00 97.81 224 ALA A N 1
ATOM 1677 C CA . ALA A 1 224 ? -17.466 -7.541 -1.623 1.00 97.81 224 ALA A CA 1
ATOM 1678 C C . ALA A 1 224 ? -16.545 -8.725 -1.264 1.00 97.81 224 ALA A C 1
ATOM 1680 O O . ALA A 1 224 ? -15.575 -8.983 -1.976 1.00 97.81 224 ALA A O 1
ATOM 1681 N N . GLY A 1 225 ? -16.841 -9.450 -0.181 1.00 97.50 225 GLY A N 1
ATOM 1682 C CA . GLY A 1 225 ? -16.110 -10.638 0.246 1.00 97.50 225 GLY A CA 1
ATOM 1683 C C . GLY A 1 225 ? -15.178 -10.428 1.438 1.00 97.50 225 GLY A C 1
ATOM 1684 O O . GLY A 1 225 ? -14.271 -11.240 1.612 1.00 97.50 225 GLY A O 1
ATOM 1685 N N . ALA A 1 226 ? -15.352 -9.377 2.247 1.00 97.88 226 ALA A N 1
ATOM 1686 C CA . ALA A 1 226 ? -14.601 -9.224 3.494 1.00 97.88 226 ALA A CA 1
ATOM 1687 C C . ALA A 1 226 ? -15.129 -10.216 4.542 1.00 97.88 226 ALA A C 1
ATOM 1689 O O . ALA A 1 226 ? -16.316 -10.181 4.875 1.00 97.88 226 ALA A O 1
ATOM 1690 N N . GLN A 1 227 ? -14.266 -11.087 5.079 1.00 97.75 227 GLN A N 1
ATOM 1691 C CA . GLN A 1 227 ? -14.662 -12.040 6.129 1.00 97.75 227 GLN A CA 1
ATOM 1692 C C . GLN A 1 227 ? -15.061 -11.322 7.410 1.00 97.75 227 GLN A C 1
ATOM 1694 O O . GLN A 1 227 ? -16.032 -11.701 8.065 1.00 97.75 227 GLN A O 1
ATOM 1699 N N . PHE A 1 228 ? -14.302 -10.292 7.771 1.00 98.06 228 PHE A N 1
ATOM 1700 C CA . PHE A 1 228 ? -14.526 -9.542 8.991 1.00 98.06 228 PHE A CA 1
ATOM 1701 C C . PHE A 1 228 ? -14.671 -8.066 8.665 1.00 98.06 228 PHE A C 1
ATOM 1703 O O . PHE A 1 228 ? -13.905 -7.499 7.887 1.00 98.06 228 PHE A O 1
ATOM 1710 N N . VAL A 1 229 ? -15.662 -7.438 9.292 1.00 98.06 229 VAL A N 1
ATOM 1711 C CA . VAL A 1 229 ? -15.892 -6.003 9.175 1.00 98.06 229 VAL A CA 1
ATOM 1712 C C . VAL A 1 229 ? -15.987 -5.419 10.572 1.00 98.06 229 VAL A C 1
ATOM 1714 O O . VAL A 1 229 ? -16.837 -5.837 11.360 1.00 98.06 229 VAL A O 1
ATOM 1717 N N . ILE A 1 230 ? -15.111 -4.463 10.867 1.00 96.94 230 ILE A N 1
ATOM 1718 C CA . ILE A 1 230 ? -15.172 -3.652 12.082 1.00 96.94 230 ILE A CA 1
ATOM 1719 C C . ILE A 1 230 ? -15.870 -2.333 11.752 1.00 96.94 230 ILE A C 1
ATOM 1721 O O . ILE A 1 230 ? -15.543 -1.703 10.749 1.00 96.94 230 ILE A O 1
ATOM 1725 N N . CYS A 1 231 ? -16.854 -1.928 12.557 1.00 97.56 231 CYS A N 1
ATOM 1726 C CA . CYS A 1 231 ? -17.626 -0.709 12.317 1.00 97.56 231 CYS A CA 1
ATOM 1727 C C . CYS A 1 231 ? -17.392 0.314 13.428 1.00 97.56 231 CYS A C 1
ATOM 1729 O O . CYS A 1 231 ? -17.720 0.057 14.587 1.00 97.56 231 CYS A O 1
ATOM 1731 N N . ASP A 1 232 ? -16.910 1.498 13.062 1.00 96.88 232 ASP A N 1
ATOM 1732 C CA . ASP A 1 232 ? -16.547 2.546 14.016 1.00 96.88 232 ASP A CA 1
ATOM 1733 C C . ASP A 1 232 ? -17.748 3.013 14.848 1.00 96.88 232 ASP A C 1
ATOM 1735 O O . ASP A 1 232 ? -17.636 3.103 16.068 1.00 96.88 232 ASP A O 1
ATOM 1739 N N . GLU A 1 233 ? -18.912 3.268 14.235 1.00 97.62 233 GLU A N 1
ATOM 1740 C CA . GLU A 1 233 ? -20.130 3.673 14.962 1.00 97.62 233 GLU A CA 1
ATOM 1741 C C . GLU A 1 233 ? -20.551 2.652 16.024 1.00 97.62 233 GLU A C 1
ATOM 1743 O O . GLU A 1 233 ? -20.905 3.020 17.150 1.00 97.62 233 GLU A O 1
ATOM 1748 N N . ARG A 1 234 ? -20.478 1.358 15.693 1.00 97.31 234 ARG A N 1
ATOM 1749 C CA . ARG A 1 234 ? -20.820 0.277 16.621 1.00 97.31 234 ARG A CA 1
ATOM 1750 C C . ARG A 1 234 ? -19.828 0.168 17.755 1.00 97.31 234 ARG A C 1
ATOM 1752 O O . ARG A 1 234 ? -20.257 0.082 18.902 1.00 97.31 234 ARG A O 1
ATOM 1759 N N . GLU A 1 235 ? -18.535 0.191 17.460 1.00 96.62 235 GLU A N 1
ATOM 1760 C CA . GLU A 1 235 ? -17.511 0.104 18.501 1.00 96.62 235 GLU A CA 1
ATOM 1761 C C . GLU A 1 235 ? -17.504 1.351 19.389 1.00 96.62 235 GLU A C 1
ATOM 1763 O O . GLU A 1 235 ? -17.409 1.242 20.610 1.00 96.62 235 GLU A O 1
ATOM 1768 N N . THR A 1 236 ? -17.726 2.530 18.805 1.00 97.00 236 THR A N 1
ATOM 1769 C CA . THR A 1 236 ? -17.882 3.781 19.557 1.00 97.00 236 THR A CA 1
ATOM 1770 C C . THR A 1 236 ? -19.093 3.703 20.480 1.00 97.00 236 THR A C 1
ATOM 1772 O O . THR A 1 236 ? -18.982 4.003 21.666 1.00 97.00 236 THR A O 1
ATOM 1775 N N . THR A 1 237 ? -20.241 3.234 19.982 1.00 97.81 237 THR A N 1
ATOM 1776 C CA . THR A 1 237 ? -21.452 3.053 20.801 1.00 97.81 237 THR A CA 1
ATOM 1777 C C . THR A 1 237 ? -21.227 2.024 21.908 1.00 97.81 237 THR A C 1
ATOM 1779 O O . THR A 1 237 ? -21.587 2.259 23.063 1.00 97.81 237 THR A O 1
ATOM 1782 N N . ARG A 1 238 ? -20.582 0.899 21.580 1.00 97.19 238 ARG A N 1
ATOM 1783 C CA . ARG A 1 238 ? -20.235 -0.164 22.527 1.00 97.19 238 ARG A CA 1
ATOM 1784 C C . ARG A 1 238 ? -19.345 0.351 23.658 1.00 97.19 238 ARG A C 1
ATOM 1786 O O . ARG A 1 238 ? -19.561 -0.040 24.802 1.00 97.19 238 ARG A O 1
ATOM 1793 N N . ALA A 1 239 ? -18.382 1.221 23.355 1.00 97.44 239 ALA A N 1
ATOM 1794 C CA . ALA A 1 239 ? -17.508 1.842 24.348 1.00 97.44 239 ALA A CA 1
ATOM 1795 C C . ALA A 1 239 ? -18.212 2.948 25.154 1.00 97.44 239 ALA A C 1
ATOM 1797 O O . ALA A 1 239 ? -17.945 3.106 26.344 1.00 97.44 239 ALA A O 1
ATOM 1798 N N . LEU A 1 240 ? -19.130 3.693 24.531 1.00 97.94 240 LEU A N 1
ATOM 1799 C CA . LEU A 1 240 ? -19.829 4.816 25.155 1.00 97.94 240 LEU A CA 1
ATOM 1800 C C . LEU A 1 240 ? -20.878 4.374 26.185 1.00 97.94 240 LEU A C 1
ATOM 1802 O O . LEU A 1 240 ? -21.048 5.039 27.206 1.00 97.94 240 LEU A O 1
ATOM 1806 N N . LEU A 1 241 ? -21.588 3.267 25.942 1.00 98.06 241 LEU A N 1
ATOM 1807 C CA . LEU A 1 241 ? -22.684 2.819 26.813 1.00 98.06 241 LEU A CA 1
ATOM 1808 C C . LEU A 1 241 ? -22.250 2.562 28.272 1.00 98.06 241 LEU A C 1
ATOM 1810 O O . LEU A 1 241 ? -22.916 3.088 29.167 1.00 98.06 241 LEU A O 1
ATOM 1814 N N . PRO A 1 242 ? -21.146 1.841 28.557 1.00 97.75 242 PRO A N 1
ATOM 1815 C CA . PRO A 1 242 ? -20.651 1.685 29.925 1.00 97.75 242 PRO A CA 1
ATOM 1816 C C . PRO A 1 242 ? -20.262 3.016 30.581 1.00 97.75 242 PRO A C 1
ATOM 1818 O O . PRO A 1 242 ? -20.600 3.249 31.739 1.00 97.75 242 PRO A O 1
ATOM 1821 N N . MET A 1 243 ? -19.618 3.923 29.835 1.00 97.75 243 MET A N 1
ATOM 1822 C CA . MET A 1 243 ? -19.230 5.245 30.349 1.00 97.75 243 MET A CA 1
ATOM 1823 C C . MET A 1 243 ? -20.456 6.082 30.724 1.00 97.75 243 MET A C 1
ATOM 1825 O O . MET A 1 243 ? -20.466 6.765 31.747 1.00 97.75 243 MET A O 1
ATOM 1829 N N . LEU A 1 244 ? -21.519 6.009 29.918 1.00 97.44 244 LEU A N 1
ATOM 1830 C CA . LEU A 1 244 ? -22.780 6.680 30.213 1.00 97.44 244 LEU A CA 1
ATOM 1831 C C . LEU A 1 244 ? -23.424 6.118 31.485 1.00 97.44 244 LEU A C 1
ATOM 1833 O O . LEU A 1 244 ? -23.900 6.888 32.317 1.00 97.44 244 LEU A O 1
ATOM 1837 N N . GLN A 1 245 ? -23.426 4.795 31.655 1.00 96.56 245 GLN A N 1
ATOM 1838 C CA . GLN A 1 245 ? -23.964 4.152 32.856 1.00 96.56 245 GLN A CA 1
ATOM 1839 C C . GLN A 1 245 ? -23.207 4.586 34.116 1.00 96.56 245 GLN A C 1
ATOM 1841 O O . GLN A 1 245 ? -23.834 4.934 35.117 1.00 96.56 245 GLN A O 1
ATOM 1846 N N . GLU A 1 246 ? -21.877 4.635 34.052 1.00 96.56 246 GLU A N 1
ATOM 1847 C CA . GLU A 1 246 ? -21.036 5.113 35.150 1.00 96.56 246 GLU A CA 1
ATOM 1848 C C . GLU A 1 246 ? -21.310 6.591 35.470 1.00 96.56 246 GLU A C 1
ATOM 1850 O O . GLU A 1 246 ? -21.550 6.949 36.626 1.00 96.56 246 GLU A O 1
ATOM 1855 N N . ALA A 1 247 ? -21.371 7.448 34.448 1.00 96.44 247 ALA A N 1
ATOM 1856 C CA . ALA A 1 247 ? -21.655 8.870 34.623 1.00 96.44 247 ALA A CA 1
ATOM 1857 C C . ALA A 1 247 ? -23.036 9.122 35.257 1.00 96.44 247 ALA A C 1
ATOM 1859 O O . ALA A 1 247 ? -23.177 9.988 36.127 1.00 96.44 247 ALA A O 1
ATOM 1860 N N . LEU A 1 248 ? -24.056 8.354 34.856 1.00 95.75 248 LEU A N 1
ATOM 1861 C CA . LEU A 1 248 ? -25.394 8.422 35.449 1.00 95.75 248 LEU A CA 1
ATOM 1862 C C . LEU A 1 248 ? -25.382 7.968 36.915 1.00 95.75 248 LEU A C 1
ATOM 1864 O O . LEU A 1 248 ? -25.938 8.664 37.764 1.00 95.75 248 LEU A O 1
ATOM 1868 N N . ALA A 1 249 ? -24.685 6.875 37.239 1.00 94.50 249 ALA A N 1
ATOM 1869 C CA . ALA A 1 249 ? -24.566 6.383 38.612 1.00 94.50 249 ALA A CA 1
ATOM 1870 C C . ALA A 1 249 ? -23.886 7.402 39.549 1.00 94.50 249 ALA A C 1
ATOM 1872 O O . ALA A 1 249 ? -24.344 7.617 40.679 1.00 94.50 249 ALA A O 1
ATOM 1873 N N . VAL A 1 250 ? -22.831 8.078 39.078 1.00 94.06 250 VAL A N 1
ATOM 1874 C CA . VAL A 1 250 ? -22.145 9.145 39.829 1.00 94.06 250 VAL A CA 1
ATOM 1875 C C . VAL A 1 250 ? -23.079 10.334 40.073 1.00 94.06 250 VAL A C 1
ATOM 1877 O O . VAL A 1 250 ? -23.172 10.829 41.200 1.00 94.06 250 VAL A O 1
ATOM 1880 N N . ARG A 1 251 ? -23.816 10.774 39.045 1.00 92.25 251 ARG A N 1
ATOM 1881 C CA . ARG A 1 251 ? -24.768 11.890 39.153 1.00 92.25 251 ARG A CA 1
ATOM 1882 C C . ARG A 1 251 ? -25.892 11.589 40.143 1.00 92.25 251 ARG A C 1
ATOM 1884 O O . ARG A 1 251 ? -26.213 12.436 40.977 1.00 92.25 251 ARG A O 1
ATOM 1891 N N . ASP A 1 252 ? -26.478 10.401 40.065 1.00 90.75 252 ASP A N 1
ATOM 1892 C CA . ASP A 1 252 ? -27.617 10.024 40.902 1.00 90.75 252 ASP A CA 1
ATOM 1893 C C . ASP A 1 252 ? -27.188 9.856 42.377 1.00 90.75 252 ASP A C 1
ATOM 1895 O O . ASP A 1 252 ? -27.911 10.255 43.300 1.00 90.75 252 ASP A O 1
ATOM 1899 N N . SER A 1 253 ? -25.957 9.382 42.610 1.00 86.62 253 SER A N 1
ATOM 1900 C CA . SER A 1 253 ? -25.335 9.334 43.943 1.00 86.62 253 SER A CA 1
ATOM 1901 C C . SER A 1 253 ? -25.120 10.736 44.529 1.00 86.62 253 SER A C 1
ATOM 1903 O O . SER A 1 253 ? -25.465 10.989 45.687 1.00 86.62 253 SER A O 1
ATOM 1905 N N . ALA A 1 254 ? -24.616 11.679 43.725 1.00 79.81 254 ALA A N 1
ATOM 1906 C CA . ALA A 1 254 ? -24.426 13.070 44.134 1.00 79.81 254 ALA A CA 1
ATOM 1907 C C . ALA A 1 254 ? -25.761 13.777 44.439 1.00 79.81 254 ALA A C 1
ATOM 1909 O O . ALA A 1 254 ? -25.886 14.439 45.470 1.00 79.81 254 ALA A O 1
ATOM 1910 N N . ALA A 1 255 ? -26.787 13.580 43.604 1.00 77.19 255 ALA A N 1
ATOM 1911 C CA . ALA A 1 255 ? -28.122 14.143 43.822 1.00 77.19 255 ALA A CA 1
ATOM 1912 C C . ALA A 1 255 ? -28.762 13.634 45.129 1.00 77.19 255 ALA A C 1
ATOM 1914 O O . ALA A 1 255 ? -29.364 14.406 45.882 1.00 77.19 255 ALA A O 1
ATOM 1915 N N . THR A 1 256 ? -28.573 12.350 45.443 1.00 74.25 256 THR A N 1
ATOM 1916 C CA . THR A 1 256 ? -29.052 11.737 46.691 1.00 74.25 256 THR A CA 1
ATOM 1917 C C . THR A 1 256 ? -28.324 12.301 47.919 1.00 74.25 256 THR A C 1
ATOM 1919 O O . THR A 1 256 ? -28.961 12.593 48.935 1.00 74.25 256 THR A O 1
ATOM 1922 N N . GLN A 1 257 ? -27.008 12.528 47.830 1.00 70.00 257 GLN A N 1
ATOM 1923 C CA . GLN A 1 257 ? -26.207 13.147 48.894 1.00 70.00 257 GLN A CA 1
ATOM 1924 C C . GLN A 1 257 ? -26.655 14.595 49.169 1.00 70.00 257 GLN A C 1
ATOM 1926 O O . GLN A 1 257 ? -26.898 14.960 50.320 1.00 70.00 257 GLN A O 1
ATOM 1931 N N . THR A 1 258 ? -26.840 15.411 48.126 1.00 69.38 258 THR A N 1
ATOM 1932 C CA . THR A 1 258 ? -27.309 16.802 48.257 1.00 69.38 258 THR A CA 1
ATOM 1933 C C . THR A 1 258 ? -28.730 16.873 48.819 1.00 69.38 258 THR A C 1
ATOM 1935 O O . THR A 1 258 ? -29.002 17.702 49.686 1.00 69.38 258 THR A O 1
ATOM 1938 N N . SER A 1 259 ? -29.624 15.963 48.410 1.00 69.25 259 SER A N 1
ATOM 1939 C CA . SER A 1 259 ? -30.971 15.854 48.984 1.00 69.25 259 SER A CA 1
ATOM 1940 C C . SER A 1 259 ? -30.960 15.479 50.471 1.00 69.25 259 SER A C 1
ATOM 1942 O O . SER A 1 259 ? -31.840 15.932 51.203 1.00 69.25 259 SER A O 1
ATOM 1944 N N . ARG A 1 260 ? -30.020 14.642 50.928 1.00 61.34 260 ARG A N 1
ATOM 1945 C CA . ARG A 1 260 ? -29.886 14.275 52.351 1.00 61.34 260 ARG A CA 1
ATOM 1946 C C . ARG A 1 260 ? -29.378 15.444 53.190 1.00 61.34 260 ARG A C 1
ATOM 1948 O O . ARG A 1 260 ? -29.943 15.730 54.240 1.00 61.34 260 ARG A O 1
ATOM 1955 N N . ILE A 1 261 ? -28.381 16.171 52.684 1.00 67.62 261 ILE A N 1
ATOM 1956 C CA . ILE A 1 261 ? -27.844 17.376 53.336 1.00 67.62 261 ILE A CA 1
ATOM 1957 C C . ILE A 1 261 ? -28.924 18.469 53.426 1.00 67.62 261 ILE A C 1
ATOM 1959 O O . ILE A 1 261 ? -29.081 19.095 54.472 1.00 67.62 261 ILE A O 1
ATOM 1963 N N . ALA A 1 262 ? -29.713 18.666 52.364 1.00 64.75 262 ALA A N 1
ATOM 1964 C CA . ALA A 1 262 ? -30.782 19.667 52.326 1.00 64.75 262 ALA A CA 1
ATOM 1965 C C . ALA A 1 262 ? -31.984 19.336 53.234 1.00 64.75 262 ALA A C 1
ATOM 1967 O O . ALA A 1 262 ? -32.657 20.252 53.700 1.00 64.75 262 ALA A O 1
ATOM 1968 N N . ARG A 1 263 ? -32.251 18.052 53.522 1.00 68.56 263 ARG A N 1
ATOM 1969 C CA . ARG A 1 263 ? -33.314 17.625 54.458 1.00 68.56 263 ARG A CA 1
ATOM 1970 C C . ARG A 1 263 ? -32.923 17.707 55.937 1.00 68.56 263 ARG A C 1
ATOM 1972 O O . ARG A 1 263 ? -33.759 17.422 56.785 1.00 68.56 263 ARG A O 1
ATOM 1979 N N . GLY A 1 264 ? -31.705 18.143 56.260 1.00 56.22 264 GLY A N 1
ATOM 1980 C CA . GLY A 1 264 ? -31.303 18.415 57.642 1.00 56.22 264 GLY A CA 1
ATOM 1981 C C . GLY A 1 264 ? -30.874 17.193 58.457 1.00 56.22 264 GLY A C 1
ATOM 1982 O O . GLY A 1 264 ? -30.629 17.343 59.654 1.00 56.22 264 GLY A O 1
ATOM 1983 N N . ASP A 1 265 ? -30.698 16.024 57.833 1.00 58.50 265 ASP A N 1
ATOM 1984 C CA . ASP A 1 265 ? -30.099 14.855 58.484 1.00 58.50 265 ASP A CA 1
ATOM 1985 C C . ASP A 1 265 ? -28.593 15.095 58.674 1.00 58.50 265 ASP A C 1
ATOM 1987 O O . ASP A 1 265 ? -27.748 14.667 57.882 1.00 58.50 265 ASP A O 1
ATOM 1991 N N . ARG A 1 266 ? -28.227 15.835 59.727 1.00 55.59 266 ARG A N 1
ATOM 1992 C CA . ARG A 1 266 ? -26.840 15.840 60.200 1.00 55.59 266 ARG A CA 1
ATOM 1993 C C . ARG A 1 266 ? -26.525 14.445 60.742 1.00 55.59 266 ARG A C 1
ATOM 1995 O O . ARG A 1 266 ? -27.332 13.919 61.510 1.00 55.59 266 ARG A O 1
ATOM 2002 N N . PRO A 1 267 ? -25.349 13.868 60.438 1.00 55.28 267 PRO A N 1
ATOM 2003 C CA . PRO A 1 267 ? -24.891 12.680 61.141 1.00 55.28 267 PRO A CA 1
ATOM 2004 C C . PRO A 1 267 ? -24.869 13.011 62.633 1.00 55.28 267 PRO A C 1
ATOM 2006 O O . PRO A 1 267 ? -24.177 13.940 63.058 1.00 55.28 267 PRO A O 1
ATOM 2009 N N . THR A 1 268 ? -25.661 12.298 63.430 1.00 54.91 268 THR A N 1
ATOM 2010 C CA . THR A 1 268 ? -25.607 12.401 64.885 1.00 54.91 268 THR A CA 1
ATOM 2011 C C . THR A 1 268 ? -24.214 11.964 65.321 1.00 54.91 268 THR A C 1
ATOM 2013 O O . THR A 1 268 ? -23.908 10.773 65.329 1.00 54.91 268 THR A O 1
ATOM 2016 N N . ALA A 1 269 ? -23.355 12.927 65.655 1.00 53.00 269 ALA A N 1
ATOM 2017 C CA . ALA A 1 269 ? -22.100 12.679 66.345 1.00 53.00 269 ALA A CA 1
ATOM 2018 C C . ALA A 1 269 ? -22.421 12.185 67.766 1.00 53.00 269 ALA A C 1
ATOM 2020 O O . ALA A 1 269 ? -22.486 12.958 68.717 1.00 53.00 269 ALA A O 1
ATOM 2021 N N . SER A 1 270 ? -22.676 10.885 67.881 1.00 52.66 270 SER A N 1
ATOM 2022 C CA . SER A 1 270 ? -22.705 10.119 69.123 1.00 52.66 270 SER A CA 1
ATOM 2023 C C . SER A 1 270 ? -21.519 9.149 69.053 1.00 52.66 270 SER A C 1
ATOM 2025 O O . SER A 1 270 ? -21.446 8.359 68.123 1.00 52.66 270 SER A O 1
ATOM 2027 N N . GLY A 1 271 ? -20.512 9.188 69.917 1.00 49.38 271 GLY A N 1
ATOM 2028 C CA . GLY A 1 271 ? -20.345 10.023 71.087 1.00 49.38 271 GLY A CA 1
ATOM 2029 C C . GLY A 1 271 ? -18.873 10.176 71.455 1.00 49.38 271 GLY A C 1
ATOM 2030 O O . GLY A 1 271 ? -18.030 9.325 71.180 1.00 49.38 271 GLY A O 1
ATOM 2031 N N . ARG A 1 272 ? -18.585 11.296 72.117 1.00 51.38 272 ARG A N 1
ATOM 2032 C CA . ARG A 1 272 ? -17.535 11.331 73.129 1.00 51.38 272 ARG A CA 1
ATOM 2033 C C . ARG A 1 272 ? -18.028 10.481 74.291 1.00 51.38 272 ARG A C 1
ATOM 2035 O O . ARG A 1 272 ? -19.115 10.758 74.793 1.00 51.38 272 ARG A O 1
ATOM 2042 N N . ASN A 1 273 ? -17.215 9.542 74.754 1.00 45.84 273 ASN A N 1
ATOM 2043 C CA . ASN A 1 273 ? -17.237 9.204 76.167 1.00 45.84 273 ASN A CA 1
ATOM 2044 C C . ASN A 1 273 ? -15.950 9.759 76.795 1.00 45.84 273 ASN A C 1
ATOM 2046 O O . ASN A 1 273 ? -14.871 9.498 76.257 1.00 45.84 273 ASN A O 1
ATOM 2050 N N . PRO A 1 274 ? -16.047 10.596 77.840 1.00 62.75 274 PRO A N 1
ATOM 2051 C CA . PRO A 1 274 ? -14.906 10.999 78.642 1.00 62.75 274 PRO A CA 1
ATOM 2052 C C . PRO A 1 274 ? -14.587 9.924 79.695 1.00 62.75 274 PRO A C 1
ATOM 2054 O O . PRO A 1 274 ? -15.452 9.1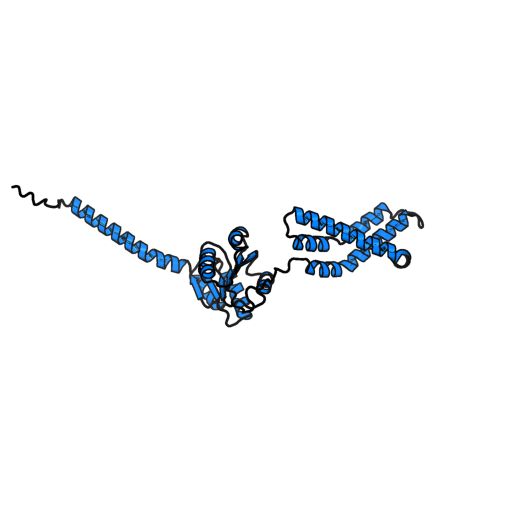17 80.030 1.00 62.75 274 PRO A O 1
ATOM 2057 N N . THR A 1 275 ? -13.366 10.029 80.228 1.00 52.59 275 THR A N 1
ATOM 2058 C CA . THR A 1 275 ? -12.692 9.243 81.286 1.00 52.59 275 THR A CA 1
ATOM 2059 C C . THR A 1 275 ? -12.108 7.905 80.871 1.00 52.59 275 THR A C 1
ATOM 2061 O O . THR A 1 275 ? -12.882 6.998 80.505 1.00 52.59 275 THR A O 1
#

Nearest PDB structures (foldseek):
  3l4b-assembly1_A  TM=8.629E-01  e=7.231E-06  Thermotoga maritima MSB8
  2aef-assembly1_A  TM=7.063E-01  e=7.231E-06  Methanothermobacter thermautotrophicus
  3l4b-assembly1_H  TM=7.843E-01  e=2.705E-03  Thermotoga maritima MSB8
  3l4b-assembly1_G  TM=7.840E-01  e=4.016E-03  Thermotoga m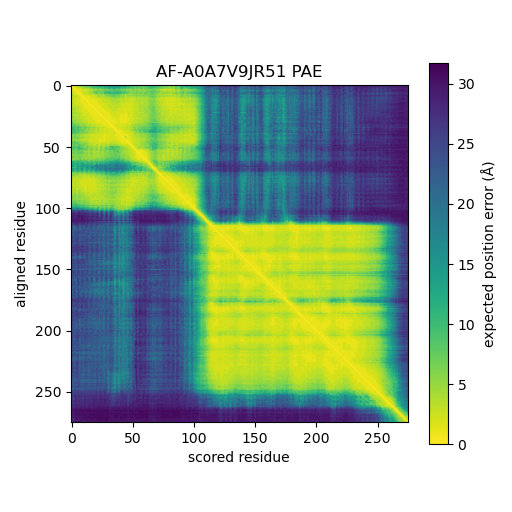aritima MSB8
  3l4b-assembly1_D  TM=7.850E-01  e=4.756E-03  Thermotoga maritima MSB8

Foldseek 3Di:
DVVLCVVCVVVLVVVLVVQLVVQLVVQLVVVVVVVDDNLQSNLRSLLRSADDPVLLVVLCVVQVPPDPPDVSVSVSVSSVSSNVVSVVCNVVSNVVSVVSHDPPDLPALDPPQAEEEQEDLDPVRVVVVVVCVVVVGQYEYEYCDVVSCVVPPPPPSYHYDHDHLLPCVNCVVSNVHQHQEYEAPDADLVSLLNSLLVSCVVPVPHAYEHEHQDPVSQVSNVVSPHPHYDYNVVVVCVVVVVVVVVVVVVVVVVVVVVVCVVVPPDPPPDDDDDD

Secondary structure (DSSP, 8-state):
-HHHHHHTHHHHHHHHHHHHHHHHHHHHHHHHHTT--HHHHHHHHHHT-SPPTHHHHHHHHHHTTPPTTSHHHHHHHHHHHHHHHHHHHHHHHHHHHHHHS-------S-TTS-PEEEE--SHHHHHHHHHHHHTT--EEEEES-HHHHGGGTT-TTEEEEES-TT-HHHHHHHHSS--SEEEE-SS-HHHHHHHHHHHHHH-TT-EEEEEESSGGGHHHHHHTT-SEEEEHHHHHHHHHHHHHHHHHHHHHHHHHHHHHHHTT-----------

pLDDT: mean 85.21, std 13.68, range [38.31, 98.38]